Protein AF-A0A1L8E808-F1 (afdb_monomer)

Secondary structure (DSSP, 8-state):
--HHHHHHHHHHHHHHHHHHHHHSTTS-HHHHHHHHTSHHHHHHHHTHHHHHHHHHHHHHHHHHHHHHHHHHTT-----TT--HHHHHHHHHHHHHHHHHHHHHHHHHHHHHHHHHHHHHHHHHHHHHHHHHHHHHHHHHHHHHHHHHHHHHHHHHHHHHHHHHHHHHHHHHHHHHHT-

Solvent-accessible surface area (backbone atoms only — not comparable to full-atom values): 9612 Å² total; per-residue (Å²): 130,59,70,68,62,51,51,52,48,51,50,35,52,51,45,52,52,51,45,52,60,69,70,43,87,84,62,58,48,61,58,52,34,54,56,54,61,31,74,67,40,45,58,46,56,77,48,37,68,60,54,47,54,52,53,49,51,53,38,49,53,49,28,51,49,19,51,50,47,30,53,64,55,68,69,71,75,86,60,95,81,66,56,69,69,58,57,52,52,44,54,55,50,26,56,52,18,51,52,46,28,51,50,30,49,51,33,54,52,42,57,52,50,46,53,52,49,56,51,52,40,44,51,50,32,50,50,52,54,49,50,54,51,49,52,51,49,54,52,50,51,51,49,52,52,50,51,52,52,51,50,54,52,50,51,55,53,50,52,54,52,51,55,52,53,51,54,51,53,51,56,53,51,54,58,61,73,76,110

pLDDT: mean 83.93, std 10.5, range [51.5, 95.94]

InterPro domains:
  IPR008417 B-cell receptor-associated protein 29/31 [PTHR12701] (1-174)
  IPR040463 BAP29/BAP31, transmembrane domain [PF05529] (1-133)

Radius of gyration: 37.99 Å; Cα contacts (8 Å, |Δi|>4): 68; chains: 1; bounding box: 72×25×129 Å

Organism: Haematobia irritans (NCBI:txid7368)

Foldseek 3Di:
DPPVLVVLLVLLVVLVVLLCVLPDPPDDLLVLLCVCPPPVNVVCVVCVVVVLVVVLVVLVVQLVVLVVQLVVLVPDPPPPPDDPVVVVVSVVSNVVSVVSNVSSVSSSVSSVVSVVSSVVSNVVNVVVVVVVVVVVVVVVVVVVVVVVVVVVVVVVVVVVVVVVVVVVVVVVVVVVVVD

Mean predicted aligned error: 11.48 Å

Structure (mmCIF, N/CA/C/O backbone):
data_AF-A0A1L8E808-F1
#
_entry.id   AF-A0A1L8E808-F1
#
loop_
_atom_site.group_PDB
_atom_site.id
_atom_site.type_symbol
_atom_site.label_atom_id
_atom_site.label_alt_id
_atom_site.label_comp_id
_atom_site.label_asym_id
_atom_site.label_entity_id
_atom_site.label_seq_id
_atom_site.pdbx_PDB_ins_code
_atom_site.Cartn_x
_atom_site.Cartn_y
_atom_site.Cartn_z
_atom_site.occupancy
_atom_site.B_iso_or_equiv
_atom_site.auth_seq_id
_atom_site.auth_comp_id
_atom_site.auth_asym_id
_atom_site.auth_atom_id
_atom_site.pdbx_PDB_model_num
ATOM 1 N N . MET A 1 1 ? 15.014 -9.811 -22.944 1.00 62.72 1 MET A N 1
ATOM 2 C CA . MET A 1 1 ? 14.900 -8.654 -22.023 1.00 62.72 1 MET A CA 1
ATOM 3 C C . MET A 1 1 ? 16.056 -8.723 -21.045 1.00 62.72 1 MET A C 1
ATOM 5 O O . MET A 1 1 ? 16.456 -9.834 -20.734 1.00 62.72 1 MET A O 1
ATOM 9 N N . SER A 1 2 ? 16.625 -7.597 -20.601 1.00 81.38 2 SER A N 1
ATOM 10 C CA . SER A 1 2 ? 17.658 -7.648 -19.552 1.00 81.38 2 SER A CA 1
ATOM 11 C C . SER A 1 2 ? 17.067 -8.241 -18.265 1.00 81.38 2 SER A C 1
ATOM 13 O O . SER A 1 2 ? 15.883 -8.029 -17.978 1.00 81.38 2 SER A O 1
ATOM 15 N N . LEU A 1 3 ? 17.879 -8.973 -17.497 1.00 84.88 3 LEU A N 1
ATOM 16 C CA . LEU A 1 3 ? 17.480 -9.550 -16.207 1.00 84.88 3 LEU A CA 1
ATOM 17 C C . LEU A 1 3 ? 16.907 -8.479 -15.267 1.00 84.88 3 LEU A C 1
ATOM 19 O O . LEU A 1 3 ? 15.903 -8.719 -14.606 1.00 84.88 3 LEU A O 1
ATOM 23 N N . VAL A 1 4 ? 17.463 -7.265 -15.303 1.00 87.69 4 VAL A N 1
ATOM 24 C CA . VAL A 1 4 ? 17.015 -6.120 -14.495 1.00 87.69 4 VAL A CA 1
ATOM 25 C C . VAL A 1 4 ? 15.543 -5.779 -14.754 1.00 87.69 4 VAL A C 1
ATOM 27 O O . VAL A 1 4 ? 14.747 -5.711 -13.824 1.00 87.69 4 VAL A O 1
ATOM 30 N N . TRP A 1 5 ? 15.142 -5.647 -16.021 1.00 86.69 5 TRP A N 1
ATOM 31 C CA . TRP A 1 5 ? 13.752 -5.330 -16.379 1.00 86.69 5 TRP A CA 1
ATOM 32 C C . TRP A 1 5 ? 12.785 -6.477 -16.074 1.00 86.69 5 TRP A C 1
ATOM 34 O O . TRP A 1 5 ? 11.610 -6.237 -15.814 1.00 86.69 5 TRP A O 1
ATOM 44 N N . THR A 1 6 ? 13.281 -7.715 -16.064 1.00 90.19 6 THR A N 1
ATOM 45 C CA . THR A 1 6 ? 12.492 -8.886 -15.657 1.00 90.19 6 THR A CA 1
ATOM 46 C C . THR A 1 6 ? 12.231 -8.869 -14.151 1.00 90.19 6 THR A C 1
ATOM 48 O O . THR A 1 6 ? 11.115 -9.150 -13.727 1.00 90.19 6 THR A O 1
ATOM 51 N N . LEU A 1 7 ? 13.219 -8.463 -13.344 1.00 91.38 7 LEU A N 1
ATOM 52 C CA . LEU A 1 7 ? 13.049 -8.280 -11.900 1.00 91.38 7 LEU A CA 1
ATOM 53 C C . LEU A 1 7 ? 12.051 -7.164 -11.577 1.00 91.38 7 LEU A C 1
ATOM 55 O O . LEU A 1 7 ? 11.181 -7.365 -10.736 1.00 91.38 7 LEU A O 1
ATOM 59 N N . ILE A 1 8 ? 12.122 -6.022 -12.270 1.00 91.69 8 ILE A N 1
ATOM 60 C CA . ILE A 1 8 ? 11.170 -4.914 -12.070 1.00 91.69 8 ILE A CA 1
ATOM 61 C C . ILE A 1 8 ? 9.752 -5.342 -12.472 1.00 91.69 8 ILE A C 1
ATOM 63 O O . ILE A 1 8 ? 8.796 -5.051 -11.760 1.00 91.69 8 ILE A O 1
ATOM 67 N N . ALA A 1 9 ? 9.600 -6.076 -13.578 1.00 92.62 9 ALA A N 1
ATOM 68 C CA . ALA A 1 9 ? 8.303 -6.626 -13.969 1.00 92.62 9 ALA A CA 1
ATOM 69 C C . ALA A 1 9 ? 7.776 -7.645 -12.941 1.00 92.62 9 ALA A C 1
ATOM 71 O O . ALA A 1 9 ? 6.596 -7.623 -12.604 1.00 92.62 9 ALA A O 1
ATOM 72 N N . GLY A 1 10 ? 8.646 -8.503 -12.399 1.00 94.38 10 GLY A N 1
ATOM 73 C CA . GLY A 1 10 ? 8.292 -9.421 -11.316 1.00 94.38 10 GLY A CA 1
ATOM 74 C C . GLY A 1 10 ? 7.839 -8.687 -10.053 1.00 94.38 10 GLY A C 1
ATOM 75 O O . GLY A 1 10 ? 6.836 -9.067 -9.451 1.00 94.38 10 GLY A O 1
ATOM 76 N N . PHE A 1 11 ? 8.526 -7.601 -9.694 1.00 94.56 11 PHE A N 1
ATOM 77 C CA . PHE A 1 11 ? 8.123 -6.718 -8.602 1.00 94.56 11 PHE A CA 1
ATOM 78 C C . PHE A 1 11 ? 6.731 -6.123 -8.852 1.00 94.56 11 PHE A C 1
ATOM 80 O O . PHE A 1 11 ? 5.857 -6.268 -8.004 1.00 94.56 11 PHE A O 1
ATOM 87 N N . LEU A 1 12 ? 6.484 -5.580 -10.048 1.00 94.88 12 LEU A N 1
ATOM 88 C CA . LEU A 1 12 ? 5.175 -5.057 -10.444 1.00 94.88 12 LEU A CA 1
ATOM 89 C C . LEU A 1 12 ? 4.061 -6.110 -10.320 1.00 94.88 12 LEU A C 1
ATOM 91 O O . LEU A 1 12 ? 2.983 -5.826 -9.803 1.00 94.88 12 LEU A O 1
ATOM 95 N N . TYR A 1 13 ? 4.298 -7.343 -10.772 1.00 95.25 13 TYR A N 1
ATOM 96 C CA . TYR A 1 13 ? 3.305 -8.413 -10.643 1.00 95.25 13 TYR A CA 1
ATOM 97 C C . TYR A 1 13 ? 3.036 -8.791 -9.187 1.00 95.25 13 TYR A C 1
ATOM 99 O O . TYR A 1 13 ? 1.884 -9.042 -8.827 1.00 95.25 13 TYR A O 1
ATOM 107 N N . ALA A 1 14 ? 4.066 -8.788 -8.338 1.00 95.38 14 ALA A N 1
ATOM 108 C CA . ALA A 1 14 ? 3.890 -8.981 -6.905 1.00 95.38 14 ALA A CA 1
ATOM 109 C C . ALA A 1 14 ? 3.046 -7.851 -6.293 1.00 95.38 14 ALA A C 1
ATOM 111 O O . ALA A 1 14 ? 2.141 -8.126 -5.507 1.00 95.38 14 ALA A O 1
ATOM 112 N N . GLU A 1 15 ? 3.274 -6.598 -6.689 1.00 95.19 15 GLU A N 1
ATOM 113 C CA . GLU A 1 15 ? 2.462 -5.464 -6.241 1.00 95.19 15 GLU A CA 1
ATOM 114 C C . GLU A 1 15 ? 0.999 -5.600 -6.660 1.00 95.19 15 GLU A C 1
ATOM 116 O O . GLU A 1 15 ? 0.109 -5.429 -5.828 1.00 95.19 15 GLU A O 1
ATOM 121 N N . ILE A 1 16 ? 0.735 -5.959 -7.920 1.00 94.44 16 ILE A N 1
ATOM 122 C CA . ILE A 1 16 ? -0.625 -6.200 -8.421 1.00 94.44 16 ILE A CA 1
ATOM 123 C C . ILE A 1 16 ? -1.306 -7.299 -7.601 1.00 94.44 16 ILE A C 1
ATOM 125 O O . ILE A 1 16 ? -2.444 -7.120 -7.164 1.00 94.44 16 ILE A O 1
ATOM 129 N N . ALA A 1 17 ? -0.614 -8.413 -7.347 1.00 94.19 17 ALA A N 1
ATOM 130 C CA . ALA A 1 17 ? -1.146 -9.506 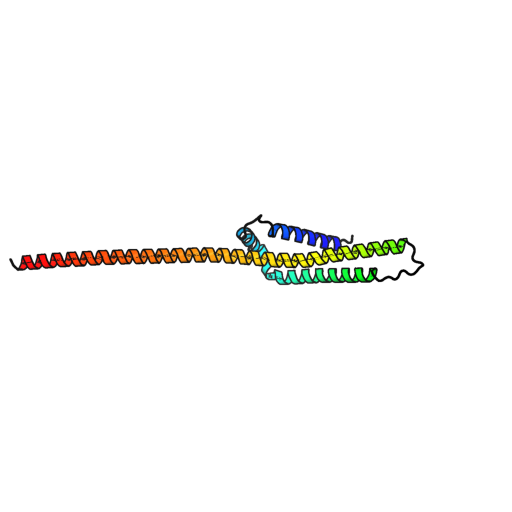-6.540 1.00 94.19 17 ALA A CA 1
ATOM 131 C C . ALA A 1 17 ? -1.476 -9.050 -5.110 1.00 94.19 17 ALA A C 1
ATOM 133 O O . ALA A 1 17 ? -2.551 -9.366 -4.600 1.00 94.19 17 ALA A O 1
ATOM 134 N N . VAL A 1 18 ? -0.596 -8.262 -4.481 1.00 91.31 18 VAL A N 1
ATOM 135 C CA . VAL A 1 18 ? -0.826 -7.693 -3.145 1.00 91.31 18 VAL A CA 1
ATOM 136 C C . VAL A 1 18 ? -2.015 -6.734 -3.150 1.00 91.31 18 VAL A C 1
ATOM 138 O O . VAL A 1 18 ? -2.866 -6.831 -2.271 1.00 91.31 18 VAL A O 1
ATOM 141 N N . VAL A 1 19 ? -2.127 -5.834 -4.129 1.00 92.25 19 VAL A N 1
ATOM 142 C CA . VAL A 1 19 ? -3.263 -4.903 -4.219 1.00 92.25 19 VAL A CA 1
ATOM 143 C C . VAL A 1 19 ? -4.573 -5.657 -4.410 1.00 92.25 19 VAL A C 1
ATOM 145 O O . VAL A 1 19 ? -5.522 -5.390 -3.680 1.00 92.25 19 VAL A O 1
ATOM 148 N N . LEU A 1 20 ? -4.631 -6.627 -5.324 1.00 91.19 20 LEU A N 1
ATOM 149 C CA . LEU A 1 20 ? -5.831 -7.442 -5.532 1.00 91.19 20 LEU A CA 1
ATOM 150 C C . LEU A 1 20 ? -6.246 -8.175 -4.252 1.00 91.19 20 LEU A C 1
ATOM 152 O O . LEU A 1 20 ? -7.414 -8.156 -3.875 1.00 91.19 20 LEU A O 1
ATOM 156 N N . LEU A 1 21 ? -5.281 -8.767 -3.554 1.00 88.75 21 LEU A N 1
ATOM 157 C CA . LEU A 1 21 ? -5.481 -9.466 -2.287 1.00 88.75 21 LEU A CA 1
ATOM 158 C C . LEU A 1 21 ? -5.976 -8.533 -1.164 1.00 88.75 21 LEU A C 1
ATOM 160 O O . LEU A 1 21 ? -6.794 -8.955 -0.348 1.00 88.75 21 LEU A O 1
ATOM 164 N N . LEU A 1 22 ? -5.510 -7.280 -1.123 1.00 85.88 22 LEU A N 1
ATOM 165 C CA . LEU A 1 22 ? -5.939 -6.282 -0.134 1.00 85.88 22 LEU A CA 1
ATOM 166 C C . LEU A 1 22 ? -7.283 -5.622 -0.469 1.00 85.88 22 LEU A C 1
ATOM 168 O O . LEU A 1 22 ? -8.000 -5.227 0.448 1.00 85.88 22 LEU A O 1
ATOM 172 N N . VAL A 1 23 ? -7.613 -5.471 -1.754 1.00 86.00 23 VAL A N 1
ATOM 173 C CA . VAL A 1 23 ? -8.861 -4.842 -2.220 1.00 86.00 23 VAL A CA 1
ATOM 174 C C . VAL A 1 23 ? -10.027 -5.824 -2.191 1.00 86.00 23 VAL A C 1
ATOM 176 O O . VAL A 1 23 ? -11.150 -5.435 -1.869 1.00 86.00 23 VAL A O 1
ATOM 179 N N . LEU A 1 24 ? -9.791 -7.096 -2.520 1.00 83.88 24 LEU A N 1
ATOM 180 C CA . LEU A 1 24 ? -10.847 -8.095 -2.475 1.00 83.88 24 LEU A CA 1
ATOM 181 C C . LEU A 1 24 ? -11.292 -8.341 -1.022 1.00 83.88 24 LEU A C 1
ATOM 183 O O . LEU A 1 24 ? -10.450 -8.462 -0.126 1.00 83.88 24 LEU A O 1
ATOM 187 N N . PRO A 1 25 ? -12.604 -8.513 -0.768 1.00 76.88 25 PRO A N 1
ATOM 188 C CA . PRO A 1 25 ? -13.153 -8.768 0.565 1.00 76.88 25 PRO A CA 1
ATOM 189 C C . PRO A 1 25 ? -12.873 -10.204 1.058 1.00 76.88 25 PRO A C 1
ATOM 191 O O . PRO A 1 25 ? -13.709 -10.823 1.709 1.00 76.88 25 PRO A O 1
ATOM 194 N N . VAL A 1 26 ? -11.699 -10.768 0.755 1.00 70.25 26 VAL A N 1
ATOM 195 C CA . VAL A 1 26 ? -11.311 -12.137 1.139 1.00 70.25 26 VAL A CA 1
ATOM 196 C C . VAL A 1 26 ? -11.103 -12.247 2.653 1.00 70.25 26 VAL A C 1
ATOM 198 O O . VAL A 1 26 ? -11.356 -13.294 3.251 1.00 70.25 26 VAL A O 1
ATOM 201 N N . ALA A 1 27 ? -10.662 -11.169 3.309 1.00 69.75 27 ALA A N 1
ATOM 202 C CA . ALA A 1 27 ? -10.371 -11.169 4.738 1.00 69.75 27 ALA A CA 1
ATOM 203 C C . ALA A 1 27 ? -10.888 -9.910 5.450 1.00 69.75 27 ALA A C 1
ATOM 205 O O . ALA A 1 27 ? -10.706 -8.784 4.999 1.00 69.75 27 ALA A O 1
ATOM 206 N N . SER A 1 28 ? -11.510 -10.124 6.615 1.00 76.31 28 SER A N 1
ATOM 207 C CA . SER A 1 28 ? -11.962 -9.056 7.514 1.00 76.31 28 SER A CA 1
ATOM 208 C C . SER A 1 28 ? -10.787 -8.162 7.957 1.00 76.31 28 SER A C 1
ATOM 210 O O . SER A 1 28 ? -9.690 -8.690 8.182 1.00 76.31 28 SER A O 1
ATOM 212 N N . PRO A 1 29 ? -11.003 -6.846 8.174 1.00 73.88 29 PRO A N 1
ATOM 213 C CA . PRO A 1 29 ? -9.979 -5.918 8.665 1.00 73.88 29 PRO A CA 1
ATOM 214 C C . PRO A 1 29 ? -9.237 -6.407 9.916 1.00 73.88 29 PRO A C 1
ATOM 216 O O . PRO A 1 29 ? -8.042 -6.165 10.061 1.00 73.88 29 PRO A O 1
ATOM 219 N N . TYR A 1 30 ? -9.902 -7.166 10.794 1.00 74.62 30 TYR A N 1
ATOM 220 C CA . TYR A 1 30 ? -9.269 -7.762 11.974 1.00 74.62 30 TYR A CA 1
ATOM 221 C C . TYR A 1 30 ? -8.216 -8.821 11.619 1.00 74.62 30 TYR A C 1
ATOM 223 O O . TYR A 1 30 ? -7.160 -8.869 12.249 1.00 74.62 30 TYR A O 1
ATOM 231 N N . LYS A 1 31 ? -8.475 -9.656 10.601 1.00 80.44 31 LYS A N 1
ATOM 232 C CA . LYS A 1 31 ? -7.531 -10.687 10.135 1.00 80.44 31 LYS A CA 1
ATOM 233 C C . LYS A 1 31 ? -6.304 -10.033 9.504 1.00 80.44 31 LYS A C 1
ATOM 235 O O . LYS A 1 31 ? -5.181 -10.393 9.852 1.00 80.44 31 LYS A O 1
ATOM 240 N N . TRP A 1 32 ? -6.524 -9.020 8.665 1.00 78.56 32 TRP A N 1
ATOM 241 C CA . TRP A 1 32 ? -5.451 -8.212 8.088 1.00 78.56 32 TRP A CA 1
ATOM 242 C C . TRP A 1 32 ? -4.627 -7.501 9.156 1.00 78.56 32 TRP A C 1
ATOM 244 O O . TRP A 1 32 ? -3.409 -7.617 9.168 1.00 78.56 32 TRP A O 1
ATOM 254 N N . ASN A 1 33 ? -5.269 -6.833 10.112 1.00 75.00 33 ASN A N 1
ATOM 255 C CA . ASN A 1 33 ? -4.570 -6.147 11.195 1.00 75.00 33 ASN A CA 1
ATOM 256 C C . ASN A 1 33 ? -3.786 -7.112 12.094 1.00 75.00 33 ASN A C 1
ATOM 258 O O . ASN A 1 33 ? -2.675 -6.795 12.508 1.00 75.00 33 ASN A O 1
ATOM 262 N N . ARG A 1 34 ? -4.306 -8.317 12.361 1.00 77.75 34 ARG A N 1
ATOM 263 C CA . ARG A 1 34 ? -3.560 -9.357 13.086 1.00 77.75 34 ARG A CA 1
ATOM 264 C C . ARG A 1 34 ? -2.335 -9.827 12.299 1.00 77.75 34 ARG A C 1
ATOM 266 O O . ARG A 1 34 ? -1.281 -10.025 12.897 1.00 77.75 34 ARG A O 1
ATOM 273 N N . PHE A 1 35 ? -2.461 -9.973 10.982 1.00 76.75 35 PHE A N 1
ATOM 274 C CA . PHE A 1 35 ? -1.336 -10.292 10.105 1.00 76.75 35 PHE A CA 1
ATOM 275 C C . PHE A 1 35 ? -0.292 -9.162 10.109 1.00 76.75 35 PHE A C 1
ATOM 277 O O . PHE A 1 35 ? 0.872 -9.410 10.425 1.00 76.75 35 PHE A O 1
ATOM 284 N N . PHE A 1 36 ? -0.713 -7.913 9.885 1.00 71.62 36 PHE A N 1
ATOM 285 C CA . PHE A 1 36 ? 0.155 -6.730 9.884 1.00 71.62 36 PHE A CA 1
ATOM 286 C C . PHE A 1 36 ? 0.825 -6.453 11.238 1.00 71.62 36 PHE A C 1
ATOM 288 O O . PHE A 1 36 ? 1.951 -5.966 11.272 1.00 71.62 36 PHE A O 1
ATOM 295 N N . LYS A 1 37 ? 0.180 -6.791 12.361 1.00 68.88 37 LYS A N 1
ATOM 296 C CA . LYS A 1 37 ? 0.760 -6.665 13.710 1.00 68.88 37 LYS A CA 1
ATOM 297 C C . LYS A 1 37 ? 1.536 -7.897 14.184 1.00 68.88 37 LYS A C 1
ATOM 299 O O . LYS A 1 37 ? 1.983 -7.921 15.331 1.00 68.88 37 LYS A O 1
ATOM 304 N N . SER A 1 38 ? 1.723 -8.917 13.343 1.00 77.50 38 SER A N 1
ATOM 305 C CA . SER A 1 38 ? 2.611 -10.037 13.677 1.00 77.50 38 SER A CA 1
ATOM 306 C C . SER A 1 38 ? 4.036 -9.535 13.955 1.00 77.50 38 SER A C 1
ATOM 308 O O . SER A 1 38 ? 4.467 -8.532 13.389 1.00 77.50 38 SER A O 1
ATOM 310 N N . LYS A 1 39 ? 4.789 -10.220 14.830 1.00 67.56 39 LYS A N 1
ATOM 311 C CA . LYS A 1 39 ? 6.140 -9.786 15.251 1.00 67.56 39 LYS A CA 1
ATOM 312 C C . LYS A 1 39 ? 7.074 -9.496 14.065 1.00 67.56 39 LYS A C 1
ATOM 314 O O . LYS A 1 39 ? 7.870 -8.565 14.133 1.00 67.56 39 LYS A O 1
ATOM 319 N N . PHE A 1 40 ? 6.924 -10.249 12.976 1.00 62.28 40 P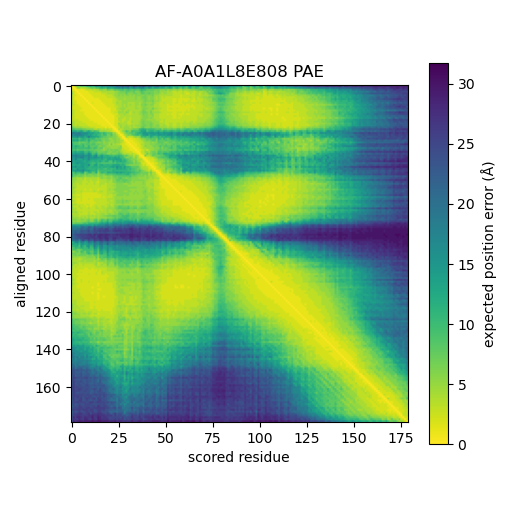HE A N 1
ATOM 320 C CA . PHE A 1 40 ? 7.665 -10.064 11.732 1.00 62.28 40 PHE A CA 1
ATOM 321 C C . PHE A 1 40 ? 7.315 -8.743 11.031 1.00 62.28 40 PHE A C 1
ATOM 323 O O . PHE A 1 40 ? 8.194 -7.927 10.756 1.00 62.28 40 PHE A O 1
ATOM 330 N N . LEU A 1 41 ? 6.024 -8.480 10.807 1.00 67.44 41 LEU A N 1
ATOM 331 C CA . LEU A 1 41 ? 5.582 -7.249 10.153 1.00 67.44 41 LEU A CA 1
ATOM 332 C C . LEU A 1 41 ? 5.696 -6.015 11.050 1.00 67.44 41 LEU A C 1
ATOM 334 O O . LEU A 1 41 ? 5.941 -4.933 10.536 1.00 67.44 41 LEU A O 1
ATOM 338 N N . ALA A 1 42 ? 5.618 -6.154 12.372 1.00 67.00 42 ALA A N 1
ATOM 339 C CA . ALA A 1 42 ? 5.881 -5.061 13.307 1.00 67.00 42 ALA A CA 1
ATOM 340 C C . ALA A 1 42 ? 7.358 -4.620 13.289 1.00 67.00 42 ALA A C 1
ATOM 342 O O . ALA A 1 42 ? 7.658 -3.429 13.399 1.00 67.00 42 ALA A O 1
ATOM 343 N N . MET A 1 43 ? 8.286 -5.568 13.113 1.00 62.59 43 MET A N 1
ATOM 344 C CA . MET A 1 43 ? 9.707 -5.273 12.914 1.00 62.59 43 MET A CA 1
ATOM 345 C C . MET A 1 43 ? 9.944 -4.596 11.559 1.00 62.59 43 MET A C 1
ATOM 347 O O . MET A 1 43 ? 10.665 -3.602 11.488 1.00 62.59 43 MET A O 1
ATOM 351 N N . LEU A 1 44 ? 9.269 -5.075 10.510 1.00 62.25 44 LEU A N 1
ATOM 352 C CA . LEU A 1 44 ? 9.328 -4.482 9.175 1.00 62.25 44 LEU A CA 1
ATOM 353 C C . LEU A 1 44 ? 8.719 -3.072 9.140 1.00 62.25 44 LEU A C 1
ATOM 355 O O . LEU A 1 44 ? 9.297 -2.169 8.547 1.00 62.25 44 LEU A O 1
ATOM 359 N N . ALA A 1 45 ? 7.599 -2.858 9.833 1.00 68.25 45 ALA A N 1
ATOM 360 C CA . ALA A 1 45 ? 6.902 -1.579 9.941 1.00 68.25 45 ALA A CA 1
ATOM 361 C C . ALA A 1 45 ? 7.770 -0.498 10.595 1.00 68.25 45 ALA A C 1
ATOM 363 O O . ALA A 1 45 ? 7.734 0.653 10.163 1.00 68.25 45 ALA A O 1
ATOM 364 N N . ARG A 1 46 ? 8.598 -0.868 11.585 1.00 70.62 46 ARG A N 1
ATOM 365 C CA . ARG A 1 46 ? 9.512 0.062 12.268 1.00 70.62 46 ARG A CA 1
ATOM 366 C C . ARG A 1 46 ? 10.484 0.741 11.299 1.00 70.62 46 ARG A C 1
ATOM 368 O O . ARG A 1 46 ? 10.786 1.913 11.478 1.00 70.62 46 ARG A O 1
ATOM 375 N N . GLN A 1 47 ? 10.913 0.023 10.261 1.00 76.62 47 GLN A N 1
ATOM 376 C CA . GLN A 1 47 ? 11.842 0.511 9.237 1.00 76.62 47 GLN A CA 1
ATOM 377 C C . GLN A 1 47 ? 11.176 0.675 7.858 1.00 76.62 47 GLN A C 1
ATOM 379 O O . GLN A 1 47 ? 11.846 0.971 6.869 1.00 76.62 47 GLN A O 1
ATOM 384 N N . ALA A 1 48 ? 9.851 0.514 7.768 1.00 79.06 48 ALA A N 1
ATOM 385 C CA . ALA A 1 48 ? 9.127 0.510 6.498 1.00 79.06 48 ALA A CA 1
ATOM 386 C C . ALA A 1 48 ? 9.267 1.834 5.750 1.00 79.06 48 ALA A C 1
ATOM 388 O O . ALA A 1 48 ? 9.321 1.835 4.526 1.00 79.06 48 ALA A O 1
ATOM 389 N N . HIS A 1 49 ? 9.387 2.953 6.469 1.00 84.75 49 HIS A N 1
ATOM 390 C CA . HIS A 1 49 ? 9.656 4.247 5.852 1.00 84.75 49 HIS A CA 1
ATOM 391 C C . HIS A 1 49 ? 10.981 4.256 5.082 1.00 84.75 49 HIS A C 1
ATOM 393 O O . HIS A 1 49 ? 11.001 4.712 3.942 1.00 84.75 49 HIS A O 1
ATOM 399 N N . LEU A 1 50 ? 12.059 3.709 5.652 1.00 86.62 50 LEU A N 1
ATOM 400 C CA . LEU A 1 50 ? 13.360 3.666 4.984 1.00 86.62 50 LEU A CA 1
ATOM 401 C C . LEU A 1 50 ? 13.333 2.732 3.770 1.00 86.62 50 LEU A C 1
ATOM 403 O O . LEU A 1 50 ? 13.756 3.136 2.691 1.00 86.62 50 LEU A O 1
ATOM 407 N N . TYR A 1 51 ? 12.778 1.524 3.911 1.00 87.00 51 TYR A N 1
ATOM 408 C CA . TYR A 1 51 ? 12.640 0.597 2.781 1.00 87.00 51 TYR A CA 1
ATOM 409 C C . TYR A 1 51 ? 11.759 1.168 1.667 1.00 87.00 51 TYR A C 1
ATOM 411 O O . TYR A 1 51 ? 12.082 1.024 0.491 1.00 87.00 51 TYR A O 1
ATOM 419 N N . PHE A 1 52 ? 10.683 1.868 2.028 1.00 88.81 52 PHE A N 1
ATOM 420 C CA . PHE A 1 52 ? 9.821 2.552 1.074 1.00 88.81 52 PHE A CA 1
ATOM 421 C C . PHE A 1 52 ? 10.587 3.624 0.295 1.00 88.81 52 PHE A C 1
ATOM 423 O O . PHE A 1 52 ? 10.518 3.634 -0.929 1.00 88.81 52 PHE A O 1
ATOM 430 N N . PHE A 1 53 ? 11.334 4.505 0.970 1.00 91.12 53 PHE A N 1
ATOM 431 C CA . PHE A 1 53 ? 12.117 5.539 0.286 1.00 91.12 53 PHE A CA 1
ATOM 432 C C . PHE A 1 53 ? 13.230 4.946 -0.583 1.00 91.12 53 PHE A C 1
ATOM 434 O O . PHE A 1 53 ? 13.467 5.449 -1.679 1.00 91.12 53 PHE A O 1
ATOM 441 N N . LEU A 1 54 ? 13.863 3.857 -0.140 1.00 92.44 54 LEU A N 1
ATOM 442 C CA . LEU A 1 54 ? 14.865 3.132 -0.919 1.00 92.44 54 LEU A CA 1
ATOM 443 C C . LEU A 1 54 ? 14.264 2.576 -2.221 1.00 92.44 54 LEU A C 1
ATOM 445 O O . LEU A 1 54 ? 14.755 2.885 -3.305 1.00 92.44 54 LEU A O 1
ATOM 449 N N . ILE A 1 55 ? 13.185 1.790 -2.123 1.00 91.00 55 ILE A N 1
ATOM 450 C CA . ILE A 1 55 ? 12.508 1.188 -3.284 1.00 91.00 55 ILE A CA 1
ATOM 451 C C . ILE A 1 55 ? 11.969 2.281 -4.210 1.00 91.00 55 ILE A C 1
ATOM 453 O O . ILE A 1 55 ? 12.160 2.208 -5.421 1.00 91.00 55 ILE A O 1
ATOM 457 N N . MET A 1 56 ? 11.360 3.326 -3.645 1.00 93.56 56 MET A N 1
ATOM 458 C CA . MET A 1 56 ? 10.879 4.486 -4.394 1.00 93.56 56 MET A CA 1
ATOM 459 C C . MET A 1 56 ? 12.008 5.152 -5.183 1.00 93.56 56 MET A C 1
ATOM 461 O O . MET A 1 56 ? 11.855 5.404 -6.374 1.00 93.56 56 MET A O 1
ATOM 465 N N . GLY A 1 57 ? 13.155 5.402 -4.544 1.00 95.31 57 GLY A N 1
ATOM 466 C CA . GLY A 1 57 ? 14.320 5.989 -5.201 1.00 95.31 57 GLY A CA 1
ATOM 467 C C . GLY A 1 57 ? 14.801 5.138 -6.375 1.00 95.31 57 GLY A C 1
ATOM 468 O O . GLY A 1 57 ? 14.991 5.658 -7.472 1.00 95.31 57 GLY A O 1
ATOM 469 N N . VAL A 1 58 ? 14.918 3.822 -6.179 1.00 94.00 58 VAL A N 1
ATOM 470 C CA . VAL A 1 58 ? 15.315 2.882 -7.240 1.00 94.00 58 VAL A CA 1
ATOM 471 C C . VAL A 1 58 ? 14.323 2.897 -8.407 1.00 94.00 58 VAL A C 1
ATOM 473 O O . VAL A 1 58 ? 14.736 3.004 -9.560 1.00 94.00 58 VAL A O 1
ATOM 476 N N . LEU A 1 59 ? 13.018 2.839 -8.134 1.00 93.69 59 LEU A N 1
ATOM 477 C CA . LEU A 1 59 ? 11.991 2.864 -9.178 1.00 93.69 59 LEU A CA 1
ATOM 478 C C . LEU A 1 59 ? 11.976 4.190 -9.950 1.00 93.69 59 LEU A C 1
ATOM 480 O O . LEU A 1 59 ? 11.841 4.181 -11.172 1.00 93.69 59 LEU A O 1
ATOM 484 N N . VAL A 1 60 ? 12.164 5.322 -9.264 1.00 95.81 60 VAL A N 1
ATOM 485 C CA . VAL A 1 60 ? 12.268 6.642 -9.904 1.00 95.81 60 VAL A CA 1
ATOM 486 C C . VAL A 1 60 ? 13.495 6.716 -10.811 1.00 95.81 60 VAL A C 1
ATOM 488 O O . VAL A 1 60 ? 13.387 7.236 -11.919 1.00 95.81 60 VAL A O 1
ATOM 491 N N . LEU A 1 61 ? 14.641 6.162 -10.403 1.00 94.56 61 LEU A N 1
ATOM 492 C CA . LEU A 1 61 ? 15.822 6.094 -11.270 1.00 94.56 61 LEU A CA 1
ATOM 493 C C . LEU A 1 61 ? 15.539 5.295 -12.549 1.00 94.56 61 LEU A C 1
ATOM 495 O O . LEU A 1 61 ? 15.886 5.758 -13.634 1.00 94.56 61 LEU A O 1
ATOM 499 N N . PHE A 1 62 ? 14.852 4.153 -12.449 1.00 92.56 62 PHE A N 1
ATOM 500 C CA . PHE A 1 62 ? 14.443 3.376 -13.626 1.00 92.56 62 PHE A CA 1
ATOM 501 C C . PHE A 1 62 ? 13.424 4.100 -14.504 1.00 92.56 62 PHE A C 1
ATOM 503 O O . PHE A 1 62 ? 13.494 4.003 -15.729 1.00 92.56 62 PHE A O 1
ATOM 510 N N . LEU A 1 63 ? 12.499 4.849 -13.903 1.00 93.62 63 LEU A N 1
ATOM 511 C CA . LEU A 1 63 ? 11.560 5.679 -14.650 1.00 93.62 63 LEU A CA 1
ATOM 512 C C . LEU A 1 63 ? 12.305 6.766 -15.437 1.00 93.62 63 LEU A C 1
ATOM 514 O O . LEU A 1 63 ? 12.036 6.966 -16.620 1.00 93.62 63 LEU A O 1
ATOM 518 N N . LEU A 1 64 ? 13.267 7.446 -14.807 1.00 94.06 64 LEU A N 1
ATOM 519 C CA . LEU A 1 64 ? 14.095 8.459 -15.465 1.00 94.06 64 LEU A CA 1
ATOM 520 C C . LEU A 1 64 ? 14.962 7.863 -16.578 1.00 94.06 64 LEU A C 1
ATOM 522 O O . LEU A 1 64 ? 15.114 8.497 -17.624 1.00 94.06 64 LEU A O 1
ATOM 526 N N . ASP A 1 65 ? 15.501 6.660 -16.376 1.00 91.94 65 ASP A N 1
ATOM 527 C CA . ASP A 1 65 ? 16.247 5.922 -17.398 1.00 91.94 65 ASP A CA 1
ATOM 528 C C . ASP A 1 65 ? 15.357 5.599 -18.607 1.00 91.94 65 ASP A C 1
ATOM 530 O O . ASP A 1 65 ? 15.697 5.949 -19.737 1.00 91.94 65 ASP A O 1
ATOM 534 N N . ALA A 1 66 ? 14.149 5.074 -18.375 1.00 89.81 66 ALA A N 1
ATOM 535 C CA . ALA A 1 66 ? 13.184 4.793 -19.437 1.00 89.81 66 ALA A CA 1
ATOM 536 C C . ALA A 1 66 ? 12.733 6.063 -20.185 1.00 89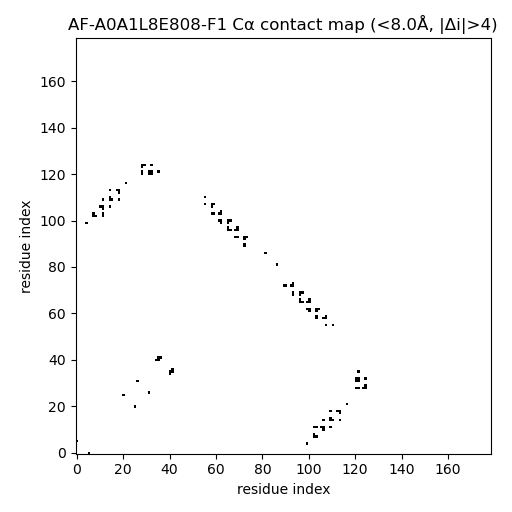.81 66 ALA A C 1
ATOM 538 O O . ALA A 1 66 ? 12.607 6.045 -21.409 1.00 89.81 66 ALA A O 1
ATOM 539 N N . ILE A 1 67 ? 12.537 7.189 -19.482 1.00 90.81 67 ILE A N 1
ATOM 540 C CA . ILE A 1 67 ? 12.225 8.487 -20.107 1.00 90.81 67 ILE A CA 1
ATOM 541 C C . ILE A 1 67 ? 13.395 8.966 -20.969 1.00 90.81 67 ILE A C 1
ATOM 543 O O . ILE A 1 67 ? 13.180 9.428 -22.093 1.00 90.81 67 ILE A O 1
ATOM 547 N N . ARG A 1 68 ? 14.632 8.874 -20.462 1.00 91.38 68 ARG A N 1
ATOM 548 C CA . ARG A 1 68 ? 15.833 9.223 -21.232 1.00 91.38 68 ARG A CA 1
ATOM 549 C C . ARG A 1 68 ? 15.945 8.367 -22.484 1.00 91.38 68 ARG A C 1
ATOM 551 O O . ARG A 1 68 ? 16.185 8.911 -23.559 1.00 91.38 68 ARG A O 1
ATOM 558 N N . GLU A 1 69 ? 15.746 7.061 -22.355 1.00 87.00 69 GLU A N 1
ATOM 559 C CA . GLU A 1 69 ? 15.819 6.111 -23.460 1.00 87.00 69 GLU A CA 1
ATOM 560 C C . GLU A 1 69 ? 14.725 6.387 -24.507 1.00 87.00 69 GLU A C 1
ATOM 562 O O . GLU A 1 69 ? 15.014 6.450 -25.701 1.00 87.00 69 GLU A O 1
ATOM 567 N N . MET A 1 70 ? 13.497 6.680 -24.069 1.00 87.38 70 MET A N 1
ATOM 568 C CA . MET A 1 70 ? 12.388 7.051 -24.950 1.00 87.38 70 MET A CA 1
ATOM 569 C C . MET A 1 70 ? 12.658 8.361 -25.700 1.00 87.38 70 MET A C 1
ATOM 571 O O . MET A 1 70 ? 12.448 8.419 -26.906 1.00 87.38 70 MET A O 1
ATOM 575 N N . ARG A 1 71 ? 13.171 9.4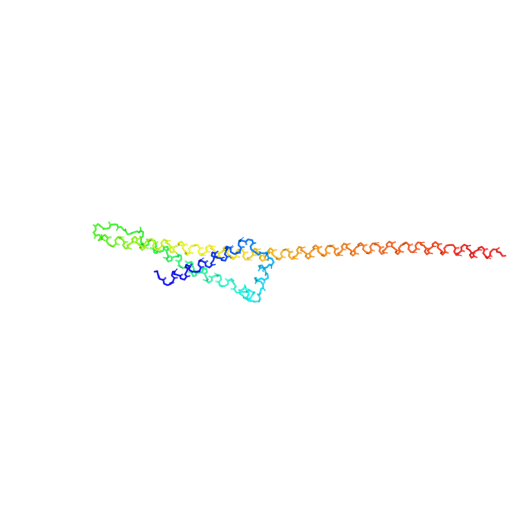01 -25.024 1.00 86.56 71 ARG A N 1
ATOM 576 C CA . ARG A 1 71 ? 13.539 10.669 -25.683 1.00 86.56 71 ARG A CA 1
ATOM 577 C C . ARG A 1 71 ? 14.681 10.478 -26.677 1.00 86.56 71 ARG A C 1
ATOM 579 O O . ARG A 1 71 ? 14.604 10.990 -27.789 1.00 86.56 71 ARG A O 1
ATOM 586 N N . LYS A 1 72 ? 15.710 9.712 -26.299 1.00 84.31 72 LYS A N 1
ATOM 587 C CA . LYS A 1 72 ? 16.874 9.418 -27.149 1.00 84.31 72 LYS A CA 1
ATOM 588 C C . LYS A 1 72 ? 16.463 8.764 -28.467 1.00 84.31 72 LYS A C 1
ATOM 590 O O . LYS A 1 72 ? 16.976 9.151 -29.509 1.00 84.31 72 LYS A O 1
ATOM 595 N N . TYR A 1 73 ? 15.539 7.807 -28.414 1.00 79.25 73 TYR A N 1
ATOM 596 C CA . TYR A 1 73 ? 15.059 7.088 -29.596 1.00 79.25 73 TYR A CA 1
ATOM 597 C C . TYR A 1 73 ? 13.807 7.712 -30.241 1.00 79.25 73 TYR A C 1
ATOM 599 O O . TYR A 1 73 ? 13.210 7.105 -31.119 1.00 79.25 73 TYR A O 1
ATOM 607 N N . SER A 1 74 ? 13.377 8.906 -29.822 1.00 77.94 74 SER A N 1
ATOM 608 C CA . SER A 1 74 ? 12.218 9.602 -30.410 1.00 77.94 74 SER A CA 1
ATOM 609 C C . SER A 1 74 ? 12.604 10.795 -31.292 1.00 77.94 74 SER A C 1
ATOM 611 O O . SER A 1 74 ? 11.731 11.340 -31.957 1.00 77.94 74 SER A O 1
ATOM 613 N N . HIS A 1 75 ? 13.864 11.238 -31.269 1.00 66.50 75 HIS A N 1
ATOM 614 C CA . HIS A 1 75 ? 14.322 12.483 -31.910 1.00 66.50 75 HIS A CA 1
ATOM 615 C C . HIS A 1 75 ? 15.395 12.263 -32.990 1.00 66.50 75 HIS A C 1
ATOM 617 O O . HIS A 1 75 ? 16.130 13.187 -33.326 1.00 66.50 75 HIS A O 1
ATOM 623 N N . HIS A 1 76 ? 15.540 11.040 -33.506 1.00 60.72 76 HIS A N 1
ATOM 624 C CA . HIS A 1 76 ? 16.460 10.795 -34.615 1.00 60.72 76 HIS A CA 1
ATOM 625 C C . HIS A 1 76 ? 15.789 11.196 -35.929 1.00 60.72 76 HIS A C 1
ATOM 627 O O . HIS A 1 76 ? 14.833 10.548 -36.350 1.00 60.72 76 HIS A O 1
ATOM 633 N N . ASP A 1 77 ? 16.287 12.282 -36.527 1.00 53.66 77 ASP A N 1
ATOM 634 C CA . ASP A 1 77 ? 15.909 12.726 -37.865 1.00 53.66 77 ASP A CA 1
ATOM 635 C C . ASP A 1 77 ? 16.187 11.611 -38.874 1.00 53.66 77 ASP A C 1
ATOM 637 O O . ASP A 1 77 ? 17.246 10.975 -38.846 1.00 53.66 77 ASP A O 1
ATOM 641 N N . HIS A 1 78 ? 15.222 11.389 -39.764 1.00 54.09 78 HIS A N 1
ATOM 642 C CA . HIS A 1 78 ? 15.337 10.501 -40.912 1.00 54.09 78 HIS A CA 1
ATOM 643 C C . HIS A 1 78 ? 16.399 11.058 -41.872 1.00 54.09 78 HIS A C 1
ATOM 645 O O . HIS A 1 78 ? 16.079 11.711 -42.863 1.00 54.09 78 HIS A O 1
ATOM 651 N N . SER A 1 79 ? 17.682 10.851 -41.576 1.00 52.47 79 SER A N 1
ATOM 652 C CA . SER A 1 79 ? 18.734 11.091 -42.555 1.00 52.47 79 SER A CA 1
ATOM 653 C C . SER A 1 79 ? 18.590 10.050 -43.666 1.00 52.47 79 SER A C 1
ATOM 655 O O . SER A 1 79 ? 18.498 8.846 -43.434 1.00 52.47 79 SER A O 1
ATOM 657 N N . SER A 1 80 ? 18.495 10.549 -44.890 1.00 52.62 80 SER A N 1
ATOM 658 C CA . SER A 1 80 ? 17.959 9.903 -46.092 1.00 52.62 80 SER A CA 1
ATOM 659 C C . SER A 1 80 ? 18.732 8.691 -46.642 1.00 52.62 80 SER A C 1
ATOM 661 O O . SER A 1 80 ? 18.402 8.224 -47.724 1.00 52.62 80 SER A O 1
ATOM 663 N N . ASP A 1 81 ? 19.701 8.145 -45.904 1.00 55.75 81 ASP A N 1
ATOM 664 C CA . ASP A 1 81 ? 20.545 7.006 -46.314 1.00 55.75 81 ASP A CA 1
ATOM 665 C C . ASP A 1 81 ? 20.671 5.923 -45.224 1.00 55.75 81 ASP A C 1
ATOM 667 O O . ASP A 1 81 ? 21.621 5.136 -45.182 1.00 55.75 81 ASP A O 1
ATOM 671 N N . VAL A 1 82 ? 19.719 5.861 -44.291 1.00 59.09 82 VAL A N 1
ATOM 672 C CA . VAL A 1 82 ? 19.734 4.849 -43.231 1.00 59.09 82 VAL A CA 1
ATOM 673 C C . VAL A 1 82 ? 19.084 3.557 -43.733 1.00 59.09 82 VAL A C 1
ATOM 675 O O . VAL A 1 82 ? 17.883 3.484 -43.972 1.00 59.09 82 VAL A O 1
ATOM 678 N N . HIS A 1 83 ? 19.901 2.510 -43.872 1.00 66.38 83 HIS A N 1
ATOM 679 C CA . HIS A 1 83 ? 19.491 1.140 -44.196 1.00 66.38 83 HIS A CA 1
ATOM 680 C C . HIS A 1 83 ? 18.237 0.741 -43.388 1.00 66.38 83 HIS A C 1
ATOM 682 O O . HIS A 1 83 ? 18.260 0.819 -42.160 1.00 66.38 83 HIS A O 1
ATOM 688 N N . LEU A 1 84 ? 17.180 0.246 -44.046 1.00 67.00 84 LEU A N 1
ATOM 689 C CA . LEU A 1 84 ? 15.869 -0.120 -43.460 1.00 67.00 84 LEU A CA 1
ATOM 690 C C . LEU A 1 84 ? 15.971 -0.974 -42.171 1.00 67.00 84 LEU A C 1
ATOM 692 O O . LEU A 1 84 ? 15.140 -0.918 -41.266 1.00 67.00 84 LEU A O 1
ATOM 696 N N . ASN A 1 85 ? 17.053 -1.748 -42.060 1.00 68.56 85 ASN A N 1
ATOM 697 C CA . ASN A 1 85 ? 17.379 -2.581 -40.904 1.00 68.56 85 ASN A CA 1
ATOM 698 C C . ASN A 1 85 ? 17.715 -1.760 -39.632 1.00 68.56 85 ASN A C 1
ATOM 700 O O . ASN A 1 85 ? 17.379 -2.160 -38.519 1.00 68.56 85 ASN A O 1
ATOM 704 N N . VAL A 1 86 ? 18.343 -0.591 -39.777 1.00 72.38 86 VAL A N 1
ATOM 705 C CA . VAL A 1 86 ? 18.692 0.322 -38.674 1.00 72.38 86 VAL A CA 1
ATOM 706 C C . VAL A 1 86 ? 17.449 1.048 -38.155 1.00 72.38 86 VAL A C 1
ATOM 708 O O . VAL A 1 86 ? 17.262 1.152 -36.942 1.00 72.38 86 VAL A O 1
ATOM 711 N N . GLU A 1 87 ? 16.554 1.465 -39.051 1.00 71.38 87 GLU A N 1
ATOM 712 C CA . GLU A 1 87 ? 15.270 2.079 -38.694 1.00 71.38 87 GLU A CA 1
ATOM 713 C C . GLU A 1 87 ? 14.350 1.093 -37.952 1.00 71.38 87 GLU A C 1
ATOM 715 O O . GLU A 1 87 ? 13.750 1.425 -36.921 1.00 71.38 87 GLU A O 1
ATOM 720 N N . MET A 1 88 ? 14.321 -0.170 -38.395 1.00 72.19 88 MET A N 1
ATOM 721 C CA . MET A 1 88 ? 13.607 -1.239 -37.696 1.00 72.19 88 MET A CA 1
ATOM 722 C C . MET A 1 88 ? 14.180 -1.483 -36.289 1.00 72.19 88 MET A C 1
ATOM 724 O O . MET A 1 88 ? 13.428 -1.576 -35.314 1.00 72.19 88 MET A O 1
ATOM 728 N N . GLN A 1 89 ? 15.510 -1.529 -36.141 1.00 77.38 89 GLN A N 1
ATOM 729 C CA . GLN A 1 89 ? 16.150 -1.666 -34.827 1.00 77.38 89 GLN A CA 1
ATOM 730 C C . GLN A 1 89 ? 15.865 -0.478 -33.901 1.00 77.38 89 GLN A C 1
ATOM 732 O O . GLN A 1 89 ? 15.720 -0.668 -32.691 1.00 77.38 89 GLN A O 1
ATOM 737 N N . HIS A 1 90 ? 15.785 0.733 -34.448 1.00 76.69 90 HIS A N 1
ATOM 738 C CA . HIS A 1 90 ? 15.472 1.943 -33.700 1.00 76.69 90 HIS A CA 1
ATOM 739 C C . HIS A 1 90 ? 14.037 1.912 -33.159 1.00 76.69 90 HIS A C 1
ATOM 741 O O . HIS A 1 90 ? 13.826 2.037 -31.950 1.00 76.69 90 HIS A O 1
ATOM 747 N N . SER A 1 91 ? 13.073 1.604 -34.028 1.00 77.69 91 SER A N 1
ATOM 748 C CA . SER A 1 91 ? 11.661 1.439 -33.665 1.00 77.69 91 SER A CA 1
ATOM 749 C C . SER A 1 91 ? 11.481 0.387 -32.564 1.00 77.69 91 SER A C 1
ATOM 751 O O . SER A 1 91 ? 10.810 0.623 -31.559 1.00 77.69 91 SER A O 1
ATOM 753 N N . MET A 1 92 ? 12.172 -0.754 -32.669 1.00 80.69 92 MET A N 1
ATOM 754 C CA . MET A 1 92 ? 12.147 -1.795 -31.633 1.00 80.69 92 MET A CA 1
ATOM 755 C C . MET A 1 92 ? 12.701 -1.329 -30.276 1.00 80.69 92 MET A C 1
ATOM 757 O O . MET A 1 92 ? 12.221 -1.778 -29.230 1.00 80.69 92 MET A O 1
ATOM 761 N N . ARG A 1 93 ? 13.720 -0.457 -30.255 1.00 82.12 93 ARG A N 1
ATOM 762 C CA . ARG A 1 93 ? 14.266 0.108 -29.006 1.00 82.12 93 ARG A CA 1
ATOM 763 C C . ARG A 1 93 ? 13.314 1.130 -28.394 1.00 82.12 93 ARG A C 1
ATOM 765 O O . ARG A 1 93 ? 13.121 1.097 -27.181 1.00 82.12 93 ARG A O 1
ATOM 772 N N . LEU A 1 94 ? 12.658 1.950 -29.214 1.00 83.88 94 LEU A N 1
ATOM 773 C CA . LEU A 1 94 ? 11.640 2.894 -28.755 1.00 83.88 94 LEU A CA 1
ATOM 77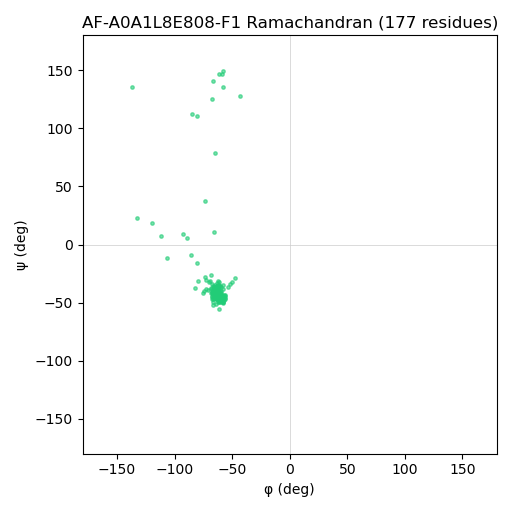4 C C . LEU A 1 94 ? 10.463 2.174 -28.076 1.00 83.88 94 LEU A C 1
ATOM 776 O O . LEU A 1 94 ? 10.122 2.502 -26.940 1.00 83.88 94 LEU A O 1
ATOM 780 N N . PHE A 1 95 ? 9.900 1.133 -28.700 1.00 85.31 95 PHE A N 1
ATOM 781 C CA . PHE A 1 95 ? 8.814 0.347 -28.091 1.00 85.31 95 PHE A CA 1
ATOM 782 C C . PHE A 1 95 ? 9.235 -0.330 -26.782 1.00 85.31 95 PHE A C 1
ATOM 784 O O . PHE A 1 95 ? 8.455 -0.437 -25.832 1.00 85.31 95 PHE A O 1
ATOM 791 N N . ARG A 1 96 ? 10.497 -0.766 -26.696 1.00 86.44 96 ARG A N 1
ATOM 792 C CA . ARG A 1 96 ? 11.050 -1.333 -25.463 1.00 86.44 96 ARG A CA 1
ATOM 793 C C . ARG A 1 96 ? 11.113 -0.290 -24.347 1.00 86.44 96 ARG A C 1
ATOM 795 O O . ARG A 1 96 ? 10.703 -0.601 -23.229 1.00 86.44 96 ARG A O 1
ATOM 802 N N . ALA A 1 97 ? 11.576 0.920 -24.655 1.00 87.25 97 ALA A N 1
ATOM 803 C CA . ALA A 1 97 ? 11.638 2.029 -23.707 1.00 87.25 97 ALA A CA 1
ATOM 804 C C . ALA A 1 97 ? 10.238 2.448 -23.229 1.00 87.25 97 ALA A C 1
ATOM 806 O O . ALA A 1 97 ? 10.023 2.594 -22.028 1.00 87.25 97 ALA A O 1
ATOM 807 N N . GLN A 1 98 ? 9.257 2.532 -24.134 1.00 89.75 98 GLN A N 1
ATOM 808 C CA . GLN A 1 98 ? 7.857 2.822 -23.791 1.00 89.75 98 GLN A CA 1
ATOM 809 C C . GLN A 1 98 ? 7.278 1.792 -22.814 1.00 89.75 98 GLN A C 1
ATOM 811 O O . GLN A 1 98 ? 6.713 2.149 -21.782 1.00 89.75 98 GLN A O 1
ATOM 816 N N . ARG A 1 99 ? 7.464 0.493 -23.079 1.00 92.12 99 ARG A N 1
ATOM 817 C CA . ARG A 1 99 ? 6.993 -0.553 -22.161 1.00 92.12 99 ARG A CA 1
ATOM 818 C C . ARG A 1 99 ? 7.679 -0.466 -20.794 1.00 92.12 99 ARG A C 1
ATOM 820 O O . ARG A 1 99 ? 7.025 -0.614 -19.767 1.00 92.12 99 ARG A O 1
ATOM 827 N N . ASN A 1 100 ? 8.989 -0.236 -20.772 1.00 92.44 100 ASN A N 1
ATOM 828 C CA . ASN A 1 100 ? 9.765 -0.086 -19.540 1.00 92.44 100 ASN A CA 1
ATOM 829 C C . ASN A 1 100 ? 9.323 1.141 -18.715 1.00 92.44 100 ASN A C 1
ATOM 831 O O . ASN A 1 100 ? 9.259 1.069 -17.485 1.00 92.44 100 ASN A O 1
ATOM 835 N N . PHE A 1 101 ? 8.943 2.230 -19.388 1.00 93.56 101 PHE A N 1
ATOM 836 C CA . PHE A 1 101 ? 8.324 3.402 -18.771 1.00 93.56 101 PHE A CA 1
ATOM 837 C C . PHE A 1 101 ? 6.997 3.046 -18.092 1.00 93.56 101 PHE A C 1
ATOM 839 O O . PHE A 1 101 ? 6.810 3.371 -16.923 1.00 93.56 101 PHE A O 1
ATOM 846 N N . TYR A 1 102 ? 6.108 2.310 -18.767 1.00 94.12 102 TYR A N 1
ATOM 847 C CA . TYR A 1 102 ? 4.853 1.877 -18.146 1.00 94.12 102 TYR A CA 1
ATOM 848 C C . TYR A 1 102 ? 5.091 0.959 -16.947 1.00 94.12 102 TYR A C 1
ATOM 850 O O . TYR A 1 102 ? 4.493 1.171 -15.899 1.00 94.12 102 TYR A O 1
ATOM 858 N N . ILE A 1 103 ? 5.991 -0.021 -17.062 1.00 93.50 103 ILE A N 1
ATOM 859 C CA . ILE A 1 103 ? 6.295 -0.951 -15.964 1.00 93.50 103 ILE A CA 1
ATOM 860 C C . ILE A 1 103 ? 6.779 -0.192 -14.721 1.00 93.50 103 ILE A C 1
ATOM 862 O O . ILE A 1 103 ? 6.252 -0.398 -13.630 1.00 93.50 103 ILE A O 1
ATOM 866 N N . SER A 1 104 ? 7.757 0.702 -14.883 1.00 94.12 104 SER A N 1
ATOM 867 C CA . SER A 1 104 ? 8.300 1.492 -13.770 1.00 94.12 104 SER A CA 1
ATOM 868 C C . SER A 1 104 ? 7.280 2.491 -13.213 1.00 94.12 104 SER A C 1
ATOM 870 O O . SER A 1 104 ? 7.148 2.614 -11.997 1.00 94.12 104 SER A O 1
ATOM 872 N N . GLY A 1 105 ? 6.504 3.151 -14.077 1.00 94.88 105 GLY A N 1
ATOM 873 C CA . GLY A 1 105 ? 5.460 4.090 -13.669 1.00 94.88 105 GLY A CA 1
ATOM 874 C C . GLY A 1 105 ? 4.332 3.425 -12.878 1.00 94.88 105 GLY A C 1
ATOM 875 O O . GLY A 1 105 ? 3.950 3.918 -11.815 1.00 94.88 105 GLY A O 1
ATOM 876 N N . PHE A 1 106 ? 3.834 2.278 -13.348 1.00 95.69 106 PHE A N 1
ATOM 877 C CA . PHE A 1 106 ? 2.817 1.515 -12.624 1.00 95.69 106 PHE A CA 1
ATOM 878 C C . PHE A 1 106 ? 3.347 0.954 -11.306 1.00 95.69 106 PHE A C 1
ATOM 880 O O . PHE A 1 106 ? 2.606 0.968 -10.327 1.00 95.69 106 PHE A O 1
ATOM 887 N N . ALA A 1 107 ? 4.612 0.531 -11.250 1.00 95.00 107 ALA A N 1
ATOM 888 C CA . ALA A 1 107 ? 5.206 0.043 -10.008 1.00 95.00 107 ALA A CA 1
ATOM 889 C C . ALA A 1 107 ? 5.262 1.152 -8.944 1.00 95.00 107 ALA A C 1
ATOM 891 O O . ALA A 1 107 ? 4.795 0.980 -7.824 1.00 95.00 107 ALA A O 1
ATOM 892 N N . ILE A 1 108 ? 5.719 2.355 -9.316 1.00 95.62 108 ILE A N 1
ATOM 893 C CA . ILE A 1 108 ? 5.713 3.524 -8.415 1.00 95.62 108 ILE A CA 1
ATOM 894 C C . ILE A 1 108 ? 4.304 3.805 -7.886 1.00 95.62 108 ILE A C 1
ATOM 896 O O . ILE A 1 108 ? 4.110 4.024 -6.687 1.00 95.62 108 ILE A O 1
ATOM 900 N N . PHE A 1 109 ? 3.316 3.803 -8.783 1.00 95.94 109 PHE A N 1
ATOM 901 C CA . PHE A 1 109 ? 1.926 4.038 -8.420 1.00 95.94 109 PHE A CA 1
ATOM 902 C C . PHE A 1 109 ? 1.404 2.974 -7.446 1.00 95.94 109 PHE A C 1
ATOM 904 O O . PHE A 1 109 ? 0.821 3.316 -6.416 1.00 95.94 109 PHE A O 1
ATOM 911 N N . LEU A 1 110 ? 1.633 1.692 -7.726 1.00 94.88 110 LEU A N 1
ATOM 912 C CA . LEU A 1 110 ? 1.126 0.608 -6.892 1.00 94.88 110 LEU A CA 1
ATOM 913 C C . LEU A 1 110 ? 1.802 0.564 -5.523 1.00 94.88 110 LEU A C 1
ATOM 915 O O . LEU A 1 110 ? 1.096 0.382 -4.533 1.00 94.88 110 LEU A O 1
ATOM 919 N N . VAL A 1 111 ? 3.104 0.838 -5.411 1.00 93.94 111 VAL A N 1
ATOM 920 C CA . VAL A 1 111 ? 3.780 0.923 -4.105 1.00 93.94 111 VAL A CA 1
ATOM 921 C C . VAL A 1 111 ? 3.152 2.010 -3.216 1.00 93.94 111 VAL A C 1
ATOM 923 O O . VAL A 1 111 ? 2.998 1.820 -2.003 1.00 93.94 111 VAL A O 1
ATOM 926 N N . LEU A 1 112 ? 2.721 3.137 -3.803 1.00 93.38 112 LEU A N 1
ATOM 927 C CA . LEU A 1 112 ? 1.989 4.194 -3.092 1.00 93.38 112 LEU A CA 1
ATOM 928 C C . LEU A 1 112 ? 0.601 3.722 -2.652 1.00 93.38 112 LEU A C 1
ATOM 930 O O . LEU A 1 112 ? 0.208 3.947 -1.502 1.00 93.38 112 LEU A O 1
ATOM 934 N N . VAL A 1 113 ? -0.123 3.044 -3.546 1.00 94.19 113 VAL A N 1
ATOM 935 C CA . VAL A 1 113 ? -1.446 2.471 -3.263 1.00 94.19 113 VAL A CA 1
ATOM 936 C C . VAL A 1 113 ? -1.357 1.445 -2.135 1.00 94.19 113 VAL A C 1
ATOM 938 O O . VAL A 1 113 ? -2.116 1.543 -1.173 1.00 94.19 113 VAL A O 1
ATOM 941 N N . ILE A 1 114 ? -0.396 0.520 -2.181 1.00 91.00 114 ILE A N 1
ATOM 942 C CA . ILE A 1 114 ? -0.177 -0.494 -1.140 1.00 91.00 114 ILE A CA 1
ATOM 943 C C . ILE A 1 114 ? 0.078 0.181 0.203 1.00 91.00 114 ILE A C 1
ATOM 945 O O . ILE A 1 114 ? -0.585 -0.146 1.189 1.00 91.00 114 ILE A O 1
ATOM 949 N N . ARG A 1 115 ? 0.985 1.166 0.254 1.00 88.81 115 ARG A N 1
ATOM 950 C CA . ARG A 1 115 ? 1.261 1.907 1.492 1.00 88.81 115 ARG A CA 1
ATOM 951 C C . ARG A 1 115 ? -0.014 2.536 2.053 1.00 88.81 115 ARG A C 1
ATOM 953 O O . ARG A 1 115 ? -0.279 2.414 3.249 1.00 88.81 115 ARG A O 1
ATOM 960 N N . ARG A 1 116 ? -0.818 3.175 1.199 1.00 91.06 116 ARG A N 1
ATOM 961 C CA . ARG A 1 116 ? -2.086 3.793 1.603 1.00 91.06 116 ARG A CA 1
ATOM 962 C C . ARG A 1 116 ? -3.083 2.759 2.129 1.00 91.06 116 ARG A C 1
ATOM 964 O O . ARG A 1 116 ? -3.663 2.989 3.189 1.00 91.06 116 ARG A O 1
ATOM 971 N N . LEU A 1 117 ? -3.261 1.638 1.431 1.00 89.50 117 LEU A N 1
ATOM 972 C CA . LEU A 1 117 ? -4.180 0.565 1.823 1.00 89.50 117 LEU A CA 1
ATOM 973 C C . LEU A 1 117 ? -3.790 -0.046 3.171 1.00 89.50 117 LEU A C 1
ATOM 975 O O . LEU A 1 117 ? -4.632 -0.154 4.058 1.00 89.50 117 LEU A O 1
ATOM 979 N N . VAL A 1 118 ? -2.511 -0.373 3.370 1.00 84.81 118 VAL A N 1
ATOM 980 C CA . VAL A 1 118 ? -2.021 -0.949 4.632 1.00 84.81 118 VAL A CA 1
ATOM 981 C C . VAL A 1 118 ? -2.270 -0.001 5.807 1.00 84.81 118 VAL A C 1
ATOM 983 O O . VAL A 1 118 ? -2.738 -0.440 6.863 1.00 84.81 118 VAL A O 1
ATOM 986 N N . THR A 1 119 ? -2.010 1.303 5.637 1.00 84.81 119 THR A N 1
ATOM 987 C CA . THR A 1 119 ? -2.312 2.303 6.671 1.00 84.81 119 THR A CA 1
ATOM 988 C C . THR A 1 119 ? -3.808 2.363 6.964 1.00 84.81 119 THR A C 1
ATOM 990 O O . THR A 1 119 ? -4.183 2.262 8.129 1.00 84.81 119 THR A O 1
ATOM 993 N N . LEU A 1 120 ? -4.657 2.465 5.935 1.00 87.88 120 LEU A N 1
ATOM 994 C CA . LEU A 1 120 ? -6.110 2.565 6.107 1.00 87.88 120 LEU A CA 1
ATOM 995 C C . LEU A 1 120 ? -6.706 1.338 6.808 1.00 87.88 120 LEU A C 1
ATOM 997 O O . LEU A 1 120 ? -7.496 1.490 7.739 1.00 87.88 120 LEU A O 1
ATOM 1001 N N . ILE A 1 121 ? -6.289 0.131 6.419 1.00 86.69 121 ILE A N 1
ATOM 1002 C CA . ILE A 1 121 ? -6.758 -1.114 7.043 1.00 86.69 121 ILE A CA 1
ATOM 1003 C C . ILE A 1 121 ? -6.331 -1.170 8.515 1.00 86.69 121 ILE A C 1
ATOM 1005 O O . ILE A 1 121 ? -7.127 -1.524 9.387 1.00 86.69 121 ILE A O 1
ATOM 1009 N N . SER A 1 122 ? -5.090 -0.774 8.812 1.00 82.88 122 SER A N 1
ATOM 1010 C CA . SER A 1 122 ? -4.572 -0.751 10.184 1.00 82.88 122 SER A CA 1
ATOM 1011 C C . SER A 1 122 ? -5.321 0.258 11.059 1.00 82.88 122 SER A C 1
ATOM 1013 O O . SER A 1 122 ? -5.683 -0.059 12.194 1.00 82.88 122 SER A O 1
ATOM 1015 N N . THR A 1 123 ? -5.606 1.457 10.536 1.00 84.94 123 THR A N 1
ATOM 1016 C CA . THR A 1 123 ? -6.390 2.472 11.257 1.00 84.94 123 THR A CA 1
ATOM 1017 C C . THR A 1 123 ? -7.832 2.028 11.457 1.00 84.94 123 THR A C 1
ATOM 1019 O O . THR A 1 123 ? -8.354 2.155 12.560 1.00 84.94 123 THR A O 1
ATOM 1022 N N . GLN A 1 124 ? -8.461 1.439 10.436 1.00 87.19 124 GLN A N 1
ATOM 1023 C CA . GLN A 1 124 ? -9.835 0.950 10.520 1.00 87.19 124 GLN A CA 1
ATOM 1024 C C . GLN A 1 124 ? -9.971 -0.147 11.578 1.00 87.19 124 GLN A C 1
ATOM 1026 O O . GLN A 1 124 ? -10.881 -0.101 12.399 1.00 87.19 124 GLN A O 1
ATOM 1031 N N . ALA A 1 125 ? -9.048 -1.107 11.613 1.00 84.62 125 ALA A N 1
ATOM 1032 C CA . ALA A 1 125 ? -9.069 -2.154 12.627 1.00 84.62 125 ALA A CA 1
ATOM 1033 C C . ALA A 1 125 ? -8.836 -1.612 14.049 1.00 84.62 125 ALA A C 1
ATOM 1035 O O . ALA A 1 125 ? -9.425 -2.122 15.000 1.00 84.62 125 ALA A O 1
ATOM 1036 N N . GLY A 1 126 ? -8.006 -0.573 14.201 1.00 83.38 126 GLY A N 1
ATOM 1037 C CA . GLY A 1 126 ? -7.838 0.136 15.472 1.00 83.38 126 GLY A CA 1
ATOM 1038 C C . GLY A 1 126 ? -9.119 0.837 15.927 1.00 83.38 126 GLY A C 1
ATOM 1039 O O . GLY A 1 126 ? -9.531 0.666 17.072 1.00 83.38 126 GLY A O 1
ATOM 1040 N N . LEU A 1 127 ? -9.779 1.560 15.018 1.00 88.00 127 LEU A N 1
ATOM 1041 C CA . LEU A 1 127 ? -11.044 2.249 15.287 1.00 88.00 127 LEU A CA 1
ATOM 1042 C C . LEU A 1 127 ? -12.167 1.272 15.648 1.00 88.00 127 LEU A C 1
ATOM 1044 O O . LEU A 1 127 ? -12.911 1.523 16.591 1.00 88.00 127 LEU A O 1
ATOM 1048 N N . LEU A 1 128 ? -12.263 0.137 14.952 1.00 87.94 128 LEU A N 1
ATOM 1049 C CA . LEU A 1 128 ? -13.249 -0.901 15.260 1.00 87.94 128 LEU A CA 1
ATOM 1050 C C . LEU A 1 128 ? -13.026 -1.502 16.656 1.00 87.94 128 LEU A C 1
ATOM 1052 O O . LEU A 1 128 ? -13.972 -1.624 17.430 1.00 87.94 128 LEU A O 1
ATOM 1056 N N . ALA A 1 129 ? -11.775 -1.809 17.017 1.00 86.56 129 ALA A N 1
ATOM 1057 C CA . ALA A 1 129 ? -11.446 -2.304 18.353 1.00 86.56 129 ALA A CA 1
ATOM 1058 C C . ALA A 1 129 ? -11.740 -1.265 19.453 1.00 86.56 129 ALA A C 1
ATOM 1060 O O . ALA A 1 129 ? -12.252 -1.615 20.516 1.00 86.56 129 ALA A O 1
ATOM 1061 N N . GLN A 1 130 ? -11.449 0.014 19.196 1.00 88.81 130 GLN A N 1
ATOM 1062 C CA . GLN A 1 130 ? -11.740 1.103 20.130 1.00 88.81 130 GLN A CA 1
ATOM 1063 C C . GLN A 1 130 ? -13.249 1.333 20.291 1.00 88.81 130 GLN A C 1
ATOM 1065 O O . GLN A 1 130 ? -13.717 1.518 21.412 1.00 88.81 130 GLN A O 1
ATOM 1070 N N . SER A 1 131 ? -14.010 1.283 19.196 1.00 90.62 131 SER A N 1
ATOM 1071 C CA . SER A 1 131 ? -15.471 1.399 19.211 1.00 90.62 1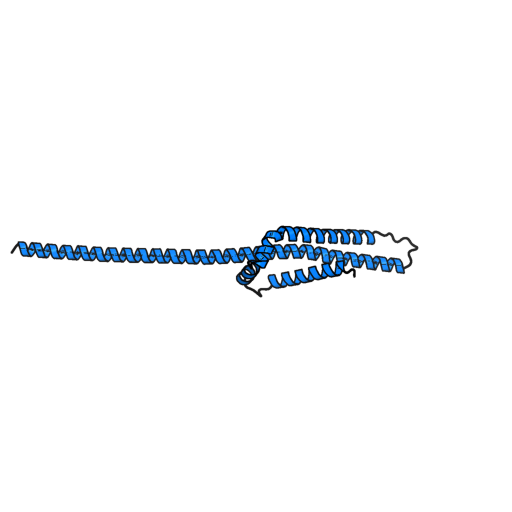31 SER A CA 1
ATOM 1072 C C . SER A 1 131 ? -16.110 0.264 20.012 1.00 90.62 131 SER A C 1
ATOM 1074 O O . SER A 1 131 ? -16.928 0.525 20.891 1.00 90.62 131 SER A O 1
ATOM 1076 N N . GLU A 1 132 ? -15.678 -0.983 19.798 1.00 91.19 132 GLU A N 1
ATOM 1077 C CA . GLU A 1 132 ? -16.176 -2.134 20.559 1.00 91.19 132 GLU A CA 1
ATOM 1078 C C . GLU A 1 132 ? -15.860 -2.009 22.059 1.00 91.19 132 GLU A C 1
ATOM 1080 O O . GLU A 1 132 ? -16.723 -2.258 22.904 1.00 91.19 132 GLU A O 1
ATOM 1085 N N . ALA A 1 133 ? -14.641 -1.581 22.404 1.00 91.12 133 ALA A N 1
ATOM 1086 C CA . ALA A 1 133 ? -14.251 -1.345 23.791 1.00 91.12 133 ALA A CA 1
ATOM 1087 C C . ALA A 1 133 ? -15.078 -0.221 24.437 1.00 91.12 133 ALA A C 1
ATOM 1089 O O . ALA A 1 133 ? -15.559 -0.385 25.556 1.00 91.12 133 ALA A O 1
ATOM 1090 N N . SER A 1 134 ? -15.297 0.885 23.721 1.00 91.25 134 SER A N 1
ATOM 1091 C CA . SER A 1 134 ? -16.110 2.012 24.187 1.00 91.25 134 SER A CA 1
ATOM 1092 C C . SER A 1 134 ? -17.566 1.603 24.426 1.00 91.25 134 SER A C 1
ATOM 1094 O O . SER A 1 134 ? -18.119 1.904 25.482 1.00 91.25 134 SER A O 1
ATOM 1096 N N . MET A 1 135 ? -18.161 0.828 23.514 1.00 93.56 135 MET A N 1
ATOM 1097 C CA . MET A 1 135 ? -19.523 0.307 23.674 1.00 93.56 135 MET A CA 1
ATOM 1098 C C . MET A 1 135 ? -19.645 -0.621 24.887 1.00 93.56 135 MET A C 1
ATOM 1100 O O . MET A 1 135 ? -20.594 -0.501 25.662 1.00 93.56 135 MET A O 1
ATOM 1104 N N . LYS A 1 136 ? -18.668 -1.514 25.103 1.00 93.00 136 LYS A N 1
ATOM 1105 C CA . LYS A 1 136 ? -18.636 -2.384 26.291 1.00 93.00 136 LYS A CA 1
ATOM 1106 C C . LYS A 1 136 ? -18.483 -1.586 27.584 1.00 93.00 136 LYS A C 1
ATOM 1108 O O . LYS A 1 136 ? -19.163 -1.888 28.561 1.00 93.00 136 LYS A O 1
ATOM 1113 N N . GLN A 1 137 ? -17.635 -0.558 27.592 1.00 92.62 137 GLN A N 1
ATOM 1114 C CA . GLN A 1 137 ? -17.462 0.321 28.750 1.00 92.62 137 GLN A CA 1
ATOM 1115 C C . GLN A 1 137 ? -18.743 1.099 29.066 1.00 92.62 137 GLN A C 1
ATOM 1117 O O . GLN A 1 137 ? -19.162 1.123 30.220 1.00 92.62 137 GLN A O 1
ATOM 1122 N N . ALA A 1 138 ? -19.415 1.660 28.057 1.00 94.00 138 ALA A N 1
ATOM 1123 C CA . ALA A 1 138 ? -20.689 2.352 28.237 1.00 94.00 138 ALA A CA 1
ATOM 1124 C C . ALA A 1 138 ? -21.789 1.411 28.762 1.00 94.00 138 ALA A C 1
ATOM 1126 O O . ALA A 1 138 ? -22.525 1.769 29.685 1.00 94.00 138 ALA A O 1
ATOM 1127 N N . ALA A 1 139 ? -21.874 0.187 28.228 1.00 94.19 139 ALA A N 1
ATOM 1128 C CA . ALA A 1 139 ? -22.815 -0.826 28.702 1.00 94.19 139 ALA A CA 1
ATOM 1129 C C . ALA A 1 139 ? -22.526 -1.246 30.153 1.00 94.19 139 ALA A C 1
ATOM 1131 O O . ALA A 1 139 ? -23.446 -1.308 30.965 1.00 94.19 139 ALA A O 1
ATOM 1132 N N . SER A 1 140 ? -21.254 -1.468 30.500 1.00 93.12 140 SER A N 1
ATOM 1133 C CA . SER A 1 140 ? -20.834 -1.812 31.863 1.00 93.12 140 SER A CA 1
ATOM 1134 C C . SER A 1 140 ? -21.119 -0.684 32.854 1.00 93.12 140 SER A C 1
ATOM 1136 O O . SER A 1 140 ? -21.632 -0.945 33.937 1.00 93.12 140 SER A O 1
ATOM 1138 N N . ALA A 1 141 ? -20.827 0.568 32.492 1.00 93.56 141 ALA A N 1
ATOM 1139 C CA . ALA A 1 141 ? -21.118 1.730 33.328 1.00 93.56 141 ALA A CA 1
ATOM 1140 C C . ALA A 1 141 ? -22.631 1.913 33.527 1.00 93.56 141 ALA A C 1
ATOM 1142 O O . ALA A 1 141 ? -23.083 2.173 34.638 1.00 93.56 141 ALA A O 1
ATOM 1143 N N . SER A 1 142 ? -23.424 1.703 32.472 1.00 93.19 142 SER A N 1
ATOM 1144 C CA . SER A 1 142 ? -24.890 1.751 32.550 1.00 93.19 142 SER A CA 1
ATOM 1145 C C . SER A 1 142 ? -25.453 0.640 33.438 1.00 93.19 142 SER A C 1
ATOM 1147 O O . SER A 1 142 ? -26.383 0.878 34.204 1.00 93.19 142 SER A O 1
ATOM 1149 N N . ALA A 1 143 ? -24.898 -0.572 33.350 1.00 93.25 143 ALA A N 1
ATOM 1150 C CA . ALA A 1 143 ? -25.278 -1.694 34.203 1.00 93.25 143 ALA A CA 1
ATOM 1151 C C . ALA A 1 143 ? -24.928 -1.426 35.675 1.00 93.25 143 ALA A C 1
ATOM 1153 O O . ALA A 1 143 ? -25.786 -1.609 36.533 1.00 93.25 143 ALA A O 1
ATOM 1154 N N . ALA A 1 144 ? -23.724 -0.917 35.951 1.00 93.44 144 ALA A N 1
ATOM 1155 C CA . ALA A 1 144 ? -23.294 -0.538 37.297 1.00 93.44 144 ALA A CA 1
ATOM 1156 C C . ALA A 1 144 ? -24.140 0.609 37.879 1.00 93.44 144 ALA A C 1
ATOM 1158 O O . ALA A 1 144 ? -24.538 0.569 39.038 1.00 93.44 144 ALA A O 1
ATOM 1159 N N . ALA A 1 145 ? -24.485 1.617 37.073 1.00 93.00 145 ALA A N 1
ATOM 1160 C CA . ALA A 1 145 ? -25.381 2.687 37.503 1.00 93.00 145 ALA A CA 1
ATOM 1161 C C . ALA A 1 145 ? -26.784 2.151 37.831 1.00 93.00 145 ALA A C 1
ATOM 1163 O O . ALA A 1 145 ? -27.361 2.521 38.851 1.00 93.00 145 ALA A O 1
ATOM 1164 N N . LYS A 1 146 ? -27.324 1.243 37.005 1.00 92.44 146 LYS A N 1
ATOM 1165 C CA . LYS A 1 146 ? -28.616 0.592 37.270 1.00 92.44 146 LYS A CA 1
ATOM 1166 C C . LYS A 1 146 ? -28.587 -0.257 38.538 1.00 92.44 146 LYS A C 1
ATOM 1168 O O . LYS A 1 146 ? -29.534 -0.172 39.313 1.00 92.44 146 LYS A O 1
ATOM 1173 N N . SER A 1 147 ? -27.532 -1.042 38.763 1.00 92.12 147 SER A N 1
ATOM 1174 C CA . SER A 1 147 ? -27.416 -1.856 39.977 1.00 92.12 147 SER A CA 1
ATOM 1175 C C . SER A 1 147 ? -27.324 -0.981 41.224 1.00 92.12 147 SER A C 1
ATOM 1177 O O . SER A 1 147 ? -28.061 -1.225 42.169 1.00 92.12 147 SER A O 1
ATOM 1179 N N . LEU A 1 148 ? -26.529 0.094 41.191 1.00 92.44 148 LEU A N 1
ATOM 1180 C CA . LEU A 1 148 ? -26.433 1.054 42.296 1.00 92.44 148 LEU A CA 1
ATOM 1181 C C . LEU A 1 148 ? -27.767 1.758 42.578 1.00 92.44 148 LEU A C 1
ATOM 1183 O O . LEU A 1 148 ? -28.127 1.965 43.734 1.00 92.44 148 LEU A O 1
ATOM 1187 N N . MET A 1 149 ? -28.527 2.127 41.541 1.00 91.88 149 MET A N 1
ATOM 1188 C CA . MET A 1 149 ? -29.854 2.719 41.740 1.00 91.88 149 MET A CA 1
ATOM 1189 C C . MET A 1 149 ? -30.859 1.715 42.313 1.00 91.88 149 MET A C 1
ATOM 1191 O O . MET A 1 149 ? -31.651 2.089 43.177 1.00 91.88 149 MET A O 1
ATOM 1195 N N . ALA A 1 150 ? -30.813 0.454 41.875 1.00 90.19 150 ALA A N 1
ATOM 1196 C CA . ALA A 1 150 ? -31.654 -0.609 42.417 1.00 90.19 150 ALA A CA 1
ATOM 1197 C C . ALA A 1 150 ? -31.307 -0.916 43.885 1.00 90.19 150 ALA A C 1
ATOM 1199 O O . ALA A 1 150 ? -32.201 -1.000 44.728 1.00 90.19 150 ALA A O 1
ATOM 1200 N N . GLU A 1 151 ? -30.021 -1.005 44.218 1.00 88.75 151 GLU A N 1
ATOM 1201 C CA . GLU A 1 151 ? -29.533 -1.227 45.581 1.00 88.75 151 GLU A CA 1
ATOM 1202 C C . GLU A 1 151 ? -29.954 -0.080 46.505 1.00 88.75 151 GLU A C 1
ATOM 1204 O O . GLU A 1 151 ? -30.621 -0.322 47.508 1.00 88.75 151 GLU A O 1
ATOM 1209 N N . LYS A 1 152 ? -29.751 1.174 46.080 1.00 87.25 152 LYS A N 1
ATOM 1210 C CA . LYS A 1 152 ? -30.209 2.359 46.819 1.00 87.25 152 LYS A CA 1
ATOM 1211 C C . LYS A 1 152 ? -31.728 2.404 47.004 1.00 87.25 152 LYS A C 1
ATOM 1213 O O . LYS A 1 152 ? -32.210 2.880 48.027 1.00 87.25 152 LYS A O 1
ATOM 1218 N N . SER A 1 153 ? -32.505 1.948 46.019 1.00 84.25 153 SER A N 1
ATOM 1219 C CA . SER A 1 153 ? -33.965 1.855 46.168 1.00 84.25 153 SER A CA 1
ATOM 1220 C C . SER A 1 153 ? -34.383 0.758 47.151 1.00 84.25 153 SER A C 1
ATOM 1222 O O . SER A 1 153 ? -35.360 0.929 47.874 1.00 84.25 153 SER A O 1
ATOM 1224 N N . THR A 1 154 ? -33.613 -0.330 47.221 1.00 83.25 154 THR A N 1
ATOM 1225 C CA . THR A 1 154 ? -33.862 -1.451 48.133 1.00 83.25 154 THR A CA 1
ATOM 1226 C C . THR A 1 154 ? -33.479 -1.090 49.568 1.00 83.25 154 THR A C 1
ATOM 1228 O O . THR A 1 154 ? -34.236 -1.398 50.481 1.00 83.25 154 THR A O 1
ATOM 1231 N N . GLU A 1 155 ? -32.352 -0.402 49.777 1.00 83.00 155 GLU A N 1
ATOM 1232 C CA . GLU A 1 155 ? -31.969 0.147 51.088 1.00 83.00 155 GLU A CA 1
ATOM 1233 C C . GLU A 1 155 ? -33.024 1.116 51.615 1.00 83.00 155 GLU A C 1
ATOM 1235 O O . GLU A 1 155 ? -33.526 0.918 52.715 1.00 83.00 155 GLU A O 1
ATOM 1240 N N . LYS A 1 156 ? -33.462 2.082 50.797 1.00 82.56 156 LYS A N 1
ATOM 1241 C CA . LYS A 1 156 ? -34.534 3.011 51.190 1.00 82.56 156 LYS A CA 1
ATOM 1242 C C . LYS A 1 156 ? -35.837 2.307 51.565 1.00 82.56 156 LYS A C 1
ATOM 1244 O O . LYS A 1 156 ? -36.534 2.757 52.467 1.00 82.56 156 LYS A O 1
ATOM 1249 N N . ALA A 1 157 ? -36.192 1.234 50.856 1.00 79.56 157 ALA A N 1
ATOM 1250 C CA . ALA A 1 157 ? -37.382 0.454 51.181 1.00 79.56 157 ALA A CA 1
ATOM 1251 C C . ALA A 1 157 ? -37.233 -0.268 52.530 1.00 79.56 157 ALA A C 1
ATOM 1253 O O . ALA A 1 157 ? -38.188 -0.292 53.298 1.00 79.56 157 ALA A O 1
ATOM 1254 N N . LYS A 1 158 ? -36.041 -0.805 52.828 1.00 82.06 158 LYS A N 1
ATOM 1255 C CA . LYS A 1 158 ? -35.738 -1.454 54.111 1.00 82.06 158 LYS A CA 1
ATOM 1256 C C . LYS A 1 158 ? -35.754 -0.466 55.276 1.00 82.06 158 LYS A C 1
ATOM 1258 O O . LYS A 1 158 ? -36.420 -0.748 56.267 1.00 82.06 158 LYS A O 1
ATOM 1263 N N . GLU A 1 159 ? -35.103 0.688 55.125 1.00 81.94 159 GLU A N 1
ATOM 1264 C CA . GLU A 1 159 ? -35.101 1.765 56.128 1.00 81.94 159 GLU A CA 1
ATOM 1265 C C . GLU A 1 159 ? -36.530 2.220 56.459 1.00 81.94 159 GLU A C 1
ATOM 1267 O O . GLU A 1 159 ? -36.887 2.329 57.628 1.00 81.94 159 GLU A O 1
ATOM 1272 N N . ALA A 1 160 ? -37.386 2.398 55.444 1.00 80.44 160 ALA A N 1
ATOM 1273 C CA . ALA A 1 160 ? -38.782 2.783 55.654 1.00 80.44 160 ALA A CA 1
ATOM 1274 C C . ALA A 1 160 ? -39.575 1.734 56.457 1.00 80.44 160 ALA A C 1
ATOM 1276 O O . ALA A 1 160 ? -40.337 2.099 57.349 1.00 80.44 160 ALA A O 1
ATOM 1277 N N . THR A 1 161 ? -39.385 0.439 56.175 1.00 81.19 161 THR A N 1
ATOM 1278 C CA . THR A 1 161 ? -40.007 -0.633 56.973 1.00 81.19 161 THR A CA 1
ATOM 1279 C C . THR A 1 161 ? -39.461 -0.706 58.398 1.00 81.19 161 THR A C 1
ATOM 1281 O O . THR A 1 161 ? -40.229 -0.958 59.323 1.00 81.19 161 THR A O 1
ATOM 1284 N N . GLU A 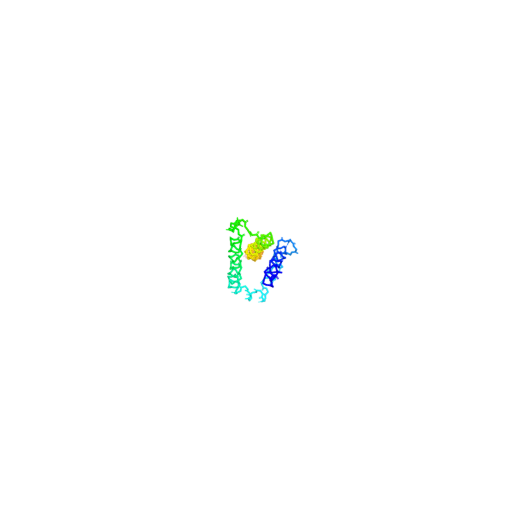1 162 ? -38.160 -0.485 58.609 1.00 82.00 162 GLU A N 1
ATOM 1285 C CA . GLU A 1 162 ? -37.572 -0.483 59.954 1.00 82.00 162 GLU A CA 1
ATOM 1286 C C . GLU A 1 162 ? -38.127 0.672 60.803 1.00 82.00 162 GLU A C 1
ATOM 1288 O O . GLU A 1 162 ? -38.575 0.430 61.926 1.00 82.00 162 GLU A O 1
ATOM 1293 N N . ASP A 1 163 ? -38.215 1.886 60.252 1.00 82.06 163 ASP A N 1
ATOM 1294 C CA . ASP A 1 163 ? -38.826 3.040 60.931 1.00 82.06 163 ASP A CA 1
ATOM 1295 C C . ASP A 1 163 ? -40.303 2.796 61.290 1.00 82.06 163 ASP A C 1
ATOM 1297 O O . ASP A 1 163 ? -40.748 3.139 62.391 1.00 82.06 163 ASP A O 1
ATOM 1301 N N . GLU A 1 164 ? -41.070 2.161 60.396 1.00 84.00 164 GLU A N 1
ATOM 1302 C CA . GLU A 1 164 ? -42.479 1.837 60.643 1.00 84.00 164 GLU A CA 1
ATOM 1303 C C . GLU A 1 164 ? -42.624 0.827 61.797 1.00 84.00 164 GLU A C 1
ATOM 1305 O O . GLU A 1 164 ? -43.394 1.056 62.735 1.00 84.00 164 GLU A O 1
ATOM 1310 N N . THR A 1 165 ? -41.805 -0.233 61.806 1.00 85.12 165 THR A N 1
ATOM 1311 C CA . THR A 1 165 ? -41.805 -1.233 62.890 1.00 85.12 165 THR A CA 1
ATOM 1312 C C . THR A 1 165 ? -41.364 -0.660 64.239 1.00 85.12 165 THR A C 1
ATOM 1314 O O . THR A 1 165 ? -41.959 -0.981 65.271 1.00 85.12 165 THR A O 1
ATOM 131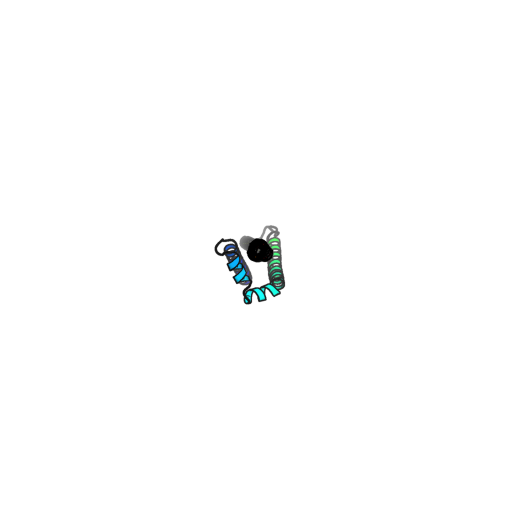7 N N . LEU A 1 166 ? -40.368 0.234 64.264 1.00 84.06 166 LEU A N 1
ATOM 1318 C CA . LEU A 1 166 ? -39.938 0.926 65.483 1.00 84.06 166 LEU A CA 1
ATOM 1319 C C . LEU A 1 166 ? -41.055 1.820 66.037 1.00 84.06 166 LEU A C 1
ATOM 1321 O O . LEU A 1 166 ? -41.301 1.833 67.249 1.00 84.06 166 LEU A O 1
ATOM 1325 N N . GLY A 1 167 ? -41.781 2.519 65.161 1.00 85.94 167 GLY A N 1
ATOM 1326 C CA . GLY A 1 167 ? -42.946 3.320 65.533 1.00 85.94 167 GLY A CA 1
ATOM 1327 C C . GLY A 1 167 ? -44.057 2.491 66.185 1.00 85.94 167 GLY A C 1
ATOM 1328 O O . GLY A 1 167 ? -44.627 2.905 67.199 1.00 85.94 167 GLY A O 1
ATOM 1329 N N . GLU A 1 168 ? -44.347 1.303 65.650 1.00 86.50 168 GLU A N 1
ATOM 1330 C CA . GLU A 1 168 ? -45.335 0.385 66.228 1.00 86.50 168 GLU A CA 1
ATOM 1331 C C . GLU A 1 168 ? -44.909 -0.151 67.599 1.00 86.50 168 GLU A C 1
ATOM 1333 O O . GLU A 1 168 ? -45.700 -0.109 68.546 1.00 86.50 168 GLU A O 1
ATOM 1338 N N . ILE A 1 169 ? -43.654 -0.589 67.742 1.00 84.56 169 ILE A N 1
ATOM 1339 C CA . ILE A 1 169 ? -43.106 -1.079 69.017 1.00 84.56 169 ILE A CA 1
ATOM 1340 C C . ILE A 1 169 ? -43.179 0.006 70.095 1.00 84.56 169 ILE A C 1
ATOM 1342 O O . ILE A 1 169 ? -43.548 -0.278 71.236 1.00 84.56 169 ILE A O 1
ATOM 1346 N N . THR A 1 170 ? -42.865 1.253 69.744 1.00 86.06 170 THR A N 1
ATOM 1347 C CA . THR A 1 170 ? -42.905 2.376 70.691 1.00 86.06 170 THR A CA 1
ATOM 1348 C C . THR A 1 170 ? -44.335 2.631 71.175 1.00 86.06 170 THR A C 1
ATOM 1350 O O . THR A 1 170 ? -44.569 2.693 72.380 1.00 86.06 170 THR A O 1
ATOM 1353 N N . LYS A 1 171 ? -45.320 2.643 70.263 1.00 86.75 171 LYS A N 1
ATOM 1354 C CA . LYS A 1 171 ? -46.746 2.765 70.622 1.00 86.75 171 LYS A CA 1
ATOM 1355 C C . LYS A 1 171 ? -47.235 1.626 71.518 1.00 86.75 171 LYS A C 1
ATOM 1357 O O . LYS A 1 171 ? -48.022 1.859 72.431 1.00 86.75 171 LYS A O 1
ATOM 1362 N N . LEU A 1 172 ? -46.806 0.391 71.249 1.00 84.81 172 LEU A N 1
ATOM 1363 C CA . LEU A 1 172 ? -47.122 -0.778 72.078 1.00 84.81 172 LEU A CA 1
ATOM 1364 C C . LEU A 1 172 ? -46.541 -0.636 73.489 1.00 84.81 172 LEU A C 1
ATOM 1366 O O . LEU A 1 172 ? -47.217 -0.955 74.465 1.00 84.81 172 LEU A O 1
ATOM 1370 N N . LYS A 1 173 ? -45.311 -0.130 73.597 1.00 81.94 173 LYS A N 1
ATOM 1371 C CA . LYS A 1 173 ? -44.625 0.074 74.874 1.00 81.94 173 LYS A CA 1
ATOM 1372 C C . LYS A 1 173 ? -45.301 1.147 75.729 1.00 81.94 173 LYS A C 1
ATOM 1374 O O . LYS A 1 173 ? -45.494 0.914 76.919 1.00 81.94 173 LYS A O 1
ATOM 1379 N N . ASP A 1 174 ? -45.714 2.260 75.128 1.00 85.19 174 ASP A N 1
ATOM 1380 C CA . ASP A 1 174 ? -46.445 3.323 75.833 1.00 85.19 174 ASP A CA 1
ATOM 1381 C C . ASP A 1 174 ? -47.788 2.812 76.373 1.00 85.19 174 ASP A C 1
ATOM 1383 O O . ASP A 1 174 ? -48.130 3.050 77.528 1.00 85.19 174 ASP A O 1
ATOM 1387 N N . ARG A 1 175 ? -48.502 1.997 75.586 1.00 81.12 175 ARG A N 1
ATOM 1388 C CA . ARG A 1 175 ? -49.771 1.372 75.996 1.00 81.12 175 ARG A CA 1
ATOM 1389 C C . ARG A 1 175 ? -49.643 0.405 77.170 1.00 81.12 175 ARG A C 1
ATOM 1391 O O . ARG A 1 175 ? 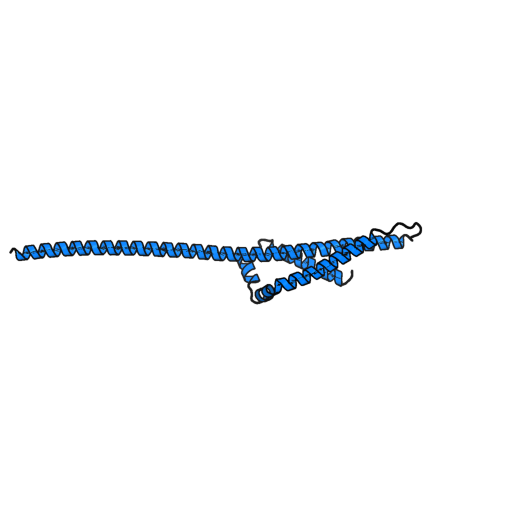-50.582 0.264 77.943 1.00 81.12 175 ARG A O 1
ATOM 1398 N N . ILE A 1 176 ? -48.512 -0.288 77.279 1.00 79.38 176 ILE A N 1
ATOM 1399 C CA . ILE A 1 176 ? -48.218 -1.170 78.418 1.00 79.38 176 ILE A CA 1
ATOM 1400 C C . ILE A 1 176 ? -47.898 -0.343 79.668 1.00 79.38 176 ILE A C 1
ATOM 1402 O O . ILE A 1 176 ? -48.178 -0.790 80.771 1.00 79.38 176 ILE A O 1
ATOM 1406 N N . HIS A 1 177 ? -47.320 0.848 79.506 1.00 73.50 177 HIS A N 1
ATOM 1407 C CA . HIS A 1 177 ? -46.912 1.706 80.616 1.00 73.50 177 HIS A CA 1
ATOM 1408 C C . HIS A 1 177 ? -48.069 2.528 81.224 1.00 73.50 177 HIS A C 1
ATOM 1410 O O . HIS A 1 177 ? -47.915 3.058 82.325 1.00 73.50 177 HIS A O 1
ATOM 1416 N N . GLU A 1 178 ? -49.198 2.643 80.512 1.00 68.50 178 GLU A N 1
ATOM 1417 C CA . GLU A 1 178 ? -50.453 3.267 80.972 1.00 68.50 178 GLU A CA 1
ATOM 1418 C C . GLU A 1 178 ? -51.391 2.316 81.750 1.00 68.50 178 GLU A C 1
ATOM 1420 O O . GLU A 1 178 ? -52.379 2.784 82.319 1.00 68.50 178 GLU A O 1
ATOM 1425 N N . LEU A 1 179 ? -51.104 1.007 81.780 1.00 51.50 179 LEU A N 1
ATOM 1426 C CA . LEU A 1 179 ? -51.847 -0.023 82.530 1.00 51.50 179 LEU A CA 1
ATOM 1427 C C . LEU A 1 179 ? -51.203 -0.309 83.893 1.00 51.50 179 LEU A C 1
ATOM 1429 O O . LEU A 1 179 ? -51.976 -0.545 84.850 1.00 51.50 179 LEU A O 1
#

Sequence (179 aa):
MSLVWTLIAGFLYAEIAVVLLLVLPVASPYKWNRFFKSKFLAMLARQAHLYFFLIMGVLVLFLLDAIREMRKYSHHDHSSDVHLNVEMQHSMRLFRAQRNFYISGFAIFLVLVIRRLVTLISTQAGLLAQSEASMKQAASASAAAKSLMAEKSTEKAKEATEDETLGEITKLKDRIHEL

Nearest PDB structures (foldseek):
  6ixg-assembly2_B  TM=2.725E-01  e=8.391E-01  Homo sapiens
  3zx6-assembly1_B  TM=3.711E-01  e=5.044E+00  Archaeoglobus fulgidus DSM 4304
  3g67-assembly1_B  TM=3.115E-01  e=4.031E+00  Thermotoga maritima
  3qwe-assembly1_A-2  TM=2.814E-01  e=5.968E+00  Homo sapiens
  3g6b-assembly1_B  TM=2.767E-01  e=7.060E+00  Thermotoga maritima